Protein AF-0000000079574111 (afdb_homodimer)

Structure (mmCIF, N/CA/C/O backbone):
data_AF-0000000079574111-model_v1
#
loop_
_entity.id
_entity.type
_entity.pdbx_description
1 polymer 'tRNA-specific adenosine deaminase'
#
loop_
_atom_site.group_PDB
_atom_site.id
_atom_site.type_symbol
_atom_site.label_atom_id
_atom_site.label_alt_id
_atom_site.label_comp_id
_atom_site.label_asym_id
_atom_site.label_entity_id
_atom_site.label_seq_id
_atom_site.pdbx_PDB_ins_code
_atom_site.Cartn_x
_atom_site.Cartn_y
_atom_site.Cartn_z
_atom_site.occupancy
_atom_site.B_iso_or_equiv
_atom_site.auth_seq_id
_atom_site.auth_comp_id
_atom_site.auth_asym_id
_atom_site.auth_atom_id
_atom_site.pdbx_PDB_model_num
ATOM 1 N N . MET A 1 1 ? 2.377 29.641 15.266 1 90.88 1 MET A N 1
ATOM 2 C CA . MET A 1 1 ? 2.15 28.422 14.508 1 90.88 1 MET A CA 1
ATOM 3 C C . MET A 1 1 ? 3.465 27.688 14.242 1 90.88 1 MET A C 1
ATOM 5 O O . MET A 1 1 ? 4.43 28.297 13.766 1 90.88 1 MET A O 1
ATOM 9 N N . THR A 1 2 ? 3.52 26.438 14.695 1 96.12 2 THR A N 1
ATOM 10 C CA . THR A 1 2 ? 4.73 25.656 14.508 1 96.12 2 THR A CA 1
ATOM 11 C C . THR A 1 2 ? 4.852 25.172 13.07 1 96.12 2 THR A C 1
ATOM 13 O O . THR A 1 2 ? 3.893 25.266 12.297 1 96.12 2 THR A O 1
ATOM 16 N N . THR A 1 3 ? 6.008 24.797 12.688 1 97.94 3 THR A N 1
ATOM 17 C CA . THR A 1 3 ? 6.219 24.25 11.352 1 97.94 3 THR A CA 1
ATOM 18 C C . THR A 1 3 ? 5.289 23.062 11.094 1 97.94 3 THR A C 1
ATOM 20 O O . THR A 1 3 ? 4.699 22.953 10.016 1 97.94 3 THR A O 1
ATOM 23 N N . ASP A 1 4 ? 5.129 22.203 12.07 1 98.75 4 ASP A N 1
ATOM 24 C CA . ASP A 1 4 ? 4.234 21.062 11.93 1 98.75 4 ASP A CA 1
ATOM 25 C C . ASP A 1 4 ? 2.791 21.516 11.719 1 98.75 4 ASP A C 1
ATOM 27 O O . ASP A 1 4 ? 2.068 20.938 10.906 1 98.75 4 ASP A O 1
ATOM 31 N N . GLU A 1 5 ? 2.416 22.5 12.453 1 98.81 5 GLU A N 1
ATOM 32 C CA . GLU A 1 5 ? 1.062 23.031 12.297 1 98.81 5 GLU A CA 1
ATOM 33 C C . GLU A 1 5 ? 0.856 23.609 10.906 1 98.81 5 GLU A C 1
ATOM 35 O O . GLU A 1 5 ? -0.213 23.453 10.312 1 98.81 5 GLU A O 1
ATOM 40 N N . LYS A 1 6 ? 1.875 24.297 10.438 1 98.81 6 LYS A N 1
ATOM 41 C CA . LYS A 1 6 ? 1.817 24.875 9.102 1 98.81 6 LYS A CA 1
ATOM 42 C C . LYS A 1 6 ? 1.535 23.812 8.047 1 98.81 6 LYS A C 1
ATOM 44 O O . LYS A 1 6 ? 0.608 23.953 7.246 1 98.81 6 LYS A O 1
ATOM 49 N N . TYR A 1 7 ? 2.254 22.75 8.047 1 98.94 7 TYR A N 1
ATOM 50 C CA . TYR A 1 7 ? 2.125 21.719 7.016 1 98.94 7 TYR A CA 1
ATOM 51 C C . TYR A 1 7 ? 0.894 20.859 7.262 1 98.94 7 TYR A C 1
ATOM 53 O O . TYR A 1 7 ? 0.266 20.375 6.312 1 98.94 7 TYR A O 1
ATOM 61 N N . MET A 1 8 ? 0.506 20.719 8.547 1 98.94 8 MET A N 1
ATOM 62 C CA . MET A 1 8 ? -0.739 20 8.812 1 98.94 8 MET A CA 1
ATOM 63 C C . MET A 1 8 ? -1.938 20.766 8.273 1 98.94 8 MET A C 1
ATOM 65 O O . MET A 1 8 ? -2.9 20.172 7.793 1 98.94 8 MET A O 1
ATOM 69 N N . ARG A 1 9 ? -1.881 22.078 8.367 1 98.94 9 ARG A N 1
ATOM 70 C CA . ARG A 1 9 ? -2.945 22.891 7.785 1 98.94 9 ARG A CA 1
ATOM 71 C C . ARG A 1 9 ? -3.047 22.672 6.281 1 98.94 9 ARG A C 1
ATOM 73 O O . ARG A 1 9 ? -4.145 22.672 5.719 1 98.94 9 ARG A O 1
ATOM 80 N N . ALA A 1 10 ? -1.896 22.5 5.656 1 98.94 10 ALA A N 1
ATOM 81 C CA . ALA A 1 10 ? -1.896 22.188 4.23 1 98.94 10 ALA A CA 1
ATOM 82 C C . ALA A 1 10 ? -2.541 20.828 3.967 1 98.94 10 ALA A C 1
ATOM 84 O O . ALA A 1 10 ? -3.279 20.672 2.992 1 98.94 10 ALA A O 1
ATOM 85 N N . ALA A 1 11 ? -2.244 19.859 4.816 1 98.94 11 ALA A N 1
ATOM 86 C CA . ALA A 1 11 ? -2.887 18.547 4.703 1 98.94 11 ALA A CA 1
ATOM 87 C C . ALA A 1 11 ? -4.395 18.656 4.906 1 98.94 11 ALA A C 1
ATOM 89 O O . ALA A 1 11 ? -5.172 18.016 4.203 1 98.94 11 ALA A O 1
ATOM 90 N N . LEU A 1 12 ? -4.789 19.531 5.816 1 98.94 12 LEU A N 1
ATOM 91 C CA . LEU A 1 12 ? -6.203 19.75 6.09 1 98.94 12 LEU A CA 1
ATOM 92 C C . LEU A 1 12 ? -6.914 20.312 4.859 1 98.94 12 LEU A C 1
ATOM 94 O O . LEU A 1 12 ? -8.062 19.953 4.586 1 98.94 12 LEU A O 1
ATOM 98 N N . LYS A 1 13 ? -6.254 21.172 4.176 1 98.94 13 LYS A N 1
ATOM 99 C CA . LYS A 1 13 ? -6.824 21.703 2.938 1 98.94 13 LYS A CA 1
ATOM 100 C C . LYS A 1 13 ? -7.066 20.578 1.931 1 98.94 13 LYS A C 1
ATOM 102 O O . LYS A 1 13 ? -8.055 20.609 1.194 1 98.94 13 LYS A O 1
ATOM 107 N N . GLN A 1 14 ? -6.168 19.594 1.881 1 98.94 14 GLN A N 1
ATOM 108 C CA . GLN A 1 14 ? -6.387 18.422 1.03 1 98.94 14 GLN A CA 1
ATOM 109 C C . GLN A 1 14 ? -7.574 17.594 1.518 1 98.94 14 GLN A C 1
ATOM 111 O O . GLN A 1 14 ? -8.375 17.125 0.713 1 98.94 14 GLN A O 1
ATOM 116 N N . ALA A 1 15 ? -7.664 17.453 2.803 1 98.94 15 ALA A N 1
ATOM 117 C CA . ALA A 1 15 ? -8.789 16.719 3.371 1 98.94 15 ALA A CA 1
ATOM 118 C C . ALA A 1 15 ? -10.117 17.359 2.977 1 98.94 15 ALA A C 1
ATOM 120 O O . ALA A 1 15 ? -11.102 16.656 2.734 1 98.94 15 ALA A O 1
ATOM 121 N N . GLU A 1 16 ? -10.125 18.656 2.922 1 98.88 16 GLU A N 1
ATOM 122 C CA . GLU A 1 16 ? -11.32 19.391 2.523 1 98.88 16 GLU A CA 1
ATOM 123 C C . GLU A 1 16 ? -11.711 19.078 1.082 1 98.88 16 GLU A C 1
ATOM 125 O O . GLU A 1 16 ? -12.891 19.031 0.746 1 98.88 16 GLU A O 1
ATOM 130 N N . LYS A 1 17 ? -10.75 18.891 0.241 1 98.88 17 LYS A N 1
ATOM 131 C CA . LYS A 1 17 ? -11.047 18.484 -1.13 1 98.88 17 LYS A CA 1
ATOM 132 C C . LYS A 1 17 ? -11.766 17.141 -1.163 1 98.88 17 LYS A C 1
ATOM 134 O O . LYS A 1 17 ? -12.734 16.969 -1.907 1 98.88 17 LYS A O 1
ATOM 139 N N . ALA A 1 18 ? -11.25 16.188 -0.393 1 98.88 18 ALA A N 1
ATOM 140 C CA . ALA A 1 18 ? -11.922 14.898 -0.286 1 98.88 18 ALA A CA 1
ATOM 141 C C . ALA A 1 18 ? -13.352 15.07 0.232 1 98.88 18 ALA A C 1
ATOM 143 O O . ALA A 1 18 ? -14.289 14.484 -0.306 1 98.88 18 ALA A O 1
ATOM 144 N N . TYR A 1 19 ? -13.477 15.898 1.229 1 98.75 19 TYR A N 1
ATOM 145 C CA . TYR A 1 19 ? -14.773 16.219 1.816 1 98.75 19 TYR A CA 1
ATOM 146 C C . TYR A 1 19 ? -15.758 16.672 0.749 1 98.75 19 TYR A C 1
ATOM 148 O O . TYR A 1 19 ? -16.891 16.203 0.688 1 98.75 19 TYR A O 1
ATOM 156 N N . ASN A 1 20 ? -15.305 17.531 -0.055 1 98.25 20 ASN A N 1
ATOM 157 C CA . ASN A 1 20 ? -16.156 18.141 -1.071 1 98.25 20 ASN A CA 1
ATOM 158 C C . ASN A 1 20 ? -16.547 17.141 -2.152 1 98.25 20 ASN A C 1
ATOM 160 O O . ASN A 1 20 ? -17.516 17.359 -2.875 1 98.25 20 ASN A O 1
ATOM 164 N N . LEU A 1 21 ? -15.891 16.047 -2.271 1 97.94 21 LEU A N 1
ATOM 165 C CA . LEU A 1 21 ? -16.188 14.9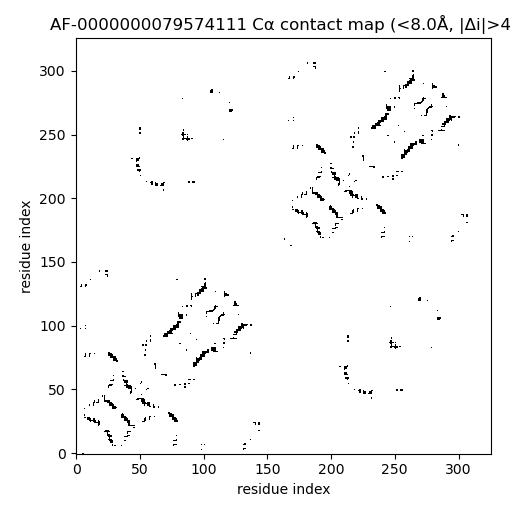84 -3.23 1 97.94 21 LEU A CA 1
ATOM 166 C C . LEU A 1 21 ? -17.094 13.922 -2.605 1 97.94 21 LEU A C 1
ATOM 168 O O . LEU A 1 21 ? -17.484 12.961 -3.271 1 97.94 21 LEU A O 1
ATOM 172 N N . GLY A 1 22 ? -17.312 14.102 -1.316 1 97.75 22 GLY A N 1
ATOM 173 C CA . GLY A 1 22 ? -18.078 13.086 -0.609 1 97.75 22 GLY A CA 1
ATOM 174 C C . GLY A 1 22 ? -17.234 11.906 -0.173 1 97.75 22 GLY A C 1
ATOM 175 O O . GLY A 1 22 ? -17.75 10.82 0.092 1 97.75 22 GLY A O 1
ATOM 176 N N . GLU A 1 23 ? -15.953 12.07 -0.193 1 98.69 23 GLU A N 1
ATOM 177 C CA . GLU A 1 23 ? -15 11.078 0.286 1 98.69 23 GLU A CA 1
ATOM 178 C C . GLU A 1 23 ? -14.641 11.32 1.749 1 98.69 23 GLU A C 1
ATOM 180 O O . GLU A 1 23 ? -14.672 12.453 2.223 1 98.69 23 GLU A O 1
ATOM 185 N N . THR A 1 24 ? -14.289 10.18 2.525 1 98.62 24 THR A N 1
ATOM 186 C CA . THR A 1 24 ? -13.742 10.398 3.859 1 98.62 24 THR A CA 1
ATOM 187 C C . THR A 1 24 ? -12.656 11.469 3.826 1 98.62 24 THR A C 1
ATOM 189 O O . THR A 1 24 ? -11.711 11.383 3.039 1 98.62 24 THR A O 1
ATOM 192 N N . PRO A 1 25 ? -12.758 12.508 4.598 1 98.88 25 PRO A N 1
ATOM 193 C CA . PRO A 1 25 ? -11.883 13.672 4.473 1 98.88 25 PRO A CA 1
ATOM 194 C C . PRO A 1 25 ? -10.492 13.422 5.062 1 98.88 25 PRO A C 1
ATOM 196 O O . PRO A 1 25 ? -10.219 13.844 6.188 1 98.88 25 PRO A O 1
ATOM 199 N N . ILE A 1 26 ? -9.68 12.852 4.355 1 98.94 26 ILE A N 1
ATOM 200 C CA . ILE A 1 26 ? -8.289 12.602 4.723 1 98.94 26 ILE A CA 1
ATOM 201 C C . ILE A 1 26 ? -7.359 13.289 3.727 1 98.94 26 ILE A C 1
ATOM 203 O O . ILE A 1 26 ? -7.535 13.164 2.512 1 98.94 26 ILE A O 1
ATOM 207 N N . GLY A 1 27 ? -6.449 14.023 4.195 1 98.94 27 GLY A N 1
ATOM 208 C CA . GLY A 1 27 ? -5.465 14.734 3.389 1 98.94 27 GLY A CA 1
ATOM 209 C C . GLY A 1 27 ? -4.039 14.492 3.842 1 98.94 27 GLY A C 1
ATOM 210 O O . GLY A 1 27 ? -3.795 14.203 5.016 1 98.94 27 GLY A O 1
ATOM 211 N N . CYS A 1 28 ? -3.135 14.609 2.912 1 99 28 CYS A N 1
ATOM 212 C CA . CYS A 1 28 ? -1.723 14.32 3.145 1 99 28 CYS A CA 1
ATOM 213 C C . CYS A 1 28 ? -0.837 15.25 2.322 1 99 28 CYS A C 1
ATOM 215 O O . CYS A 1 28 ? -1.172 15.586 1.185 1 99 28 CYS A O 1
ATOM 217 N N . VAL A 1 29 ? 0.256 15.703 2.9 1 99 29 VAL A N 1
ATOM 218 C CA . VAL A 1 29 ? 1.302 16.375 2.137 1 99 29 VAL A CA 1
ATOM 219 C C . VAL A 1 29 ? 2.666 15.797 2.506 1 99 29 VAL A C 1
ATOM 221 O O . VAL A 1 29 ? 2.85 15.281 3.607 1 99 29 VAL A O 1
ATOM 224 N N . ILE A 1 30 ? 3.547 15.797 1.627 1 99 30 ILE A N 1
ATOM 225 C CA . ILE A 1 30 ? 4.93 15.391 1.849 1 99 30 ILE A CA 1
ATOM 226 C C . ILE A 1 30 ? 5.855 16.594 1.642 1 99 30 ILE A C 1
ATOM 228 O O . ILE A 1 30 ? 5.727 17.312 0.654 1 99 30 ILE A O 1
ATOM 232 N N . VAL A 1 31 ? 6.715 16.797 2.611 1 99 31 VAL A N 1
ATOM 233 C CA . VAL A 1 31 ? 7.594 17.953 2.645 1 99 31 VAL A CA 1
ATOM 234 C C . VAL A 1 31 ? 9.047 17.516 2.465 1 99 31 VAL A C 1
ATOM 236 O O . VAL A 1 31 ? 9.469 16.516 3.037 1 99 31 VAL A O 1
ATOM 239 N N . HIS A 1 32 ? 9.75 18.156 1.631 1 98.88 32 HIS A N 1
ATOM 240 C CA . HIS A 1 32 ? 11.18 18 1.394 1 98.88 32 HIS A CA 1
ATOM 241 C C . HIS A 1 32 ? 11.883 19.359 1.389 1 98.88 32 HIS A C 1
ATOM 243 O O . HIS A 1 32 ? 11.469 20.281 0.67 1 98.88 32 HIS A O 1
ATOM 249 N N . GLU A 1 33 ? 12.836 19.594 2.211 1 98 33 GLU A N 1
ATOM 250 C CA . GLU A 1 33 ? 13.578 20.844 2.305 1 98 33 GLU A CA 1
ATOM 251 C C . GLU A 1 33 ? 12.633 22.031 2.51 1 98 33 GLU A C 1
ATOM 253 O O . GLU A 1 33 ? 12.703 23.016 1.785 1 98 33 GLU A O 1
ATOM 258 N N . ASP A 1 34 ? 11.695 21.797 3.342 1 97.81 34 ASP A N 1
ATOM 259 C CA . ASP A 1 34 ? 10.773 22.812 3.816 1 97.81 34 ASP A CA 1
ATOM 260 C C . ASP A 1 34 ? 9.844 23.281 2.697 1 97.81 34 ASP A C 1
ATOM 262 O O . ASP A 1 34 ? 9.367 24.406 2.705 1 97.81 34 ASP A O 1
ATOM 266 N N . LYS A 1 35 ? 9.648 22.406 1.798 1 98.69 35 LYS A N 1
ATOM 267 C CA . LYS A 1 35 ? 8.703 22.672 0.715 1 98.69 35 LYS A CA 1
ATOM 268 C C . LYS A 1 35 ? 7.777 21.469 0.501 1 98.69 35 LYS A C 1
ATOM 270 O O . LYS A 1 35 ? 8.219 20.328 0.551 1 98.69 35 LYS A O 1
ATOM 275 N N . ILE A 1 36 ? 6.574 21.828 0.302 1 98.94 36 ILE A N 1
ATOM 276 C CA . ILE A 1 36 ? 5.641 20.766 -0.059 1 98.94 36 ILE A CA 1
ATOM 277 C C . ILE A 1 36 ? 5.922 20.297 -1.483 1 98.94 36 ILE A C 1
ATOM 279 O O . ILE A 1 36 ? 5.848 21.078 -2.432 1 98.94 36 ILE A O 1
ATOM 283 N N . ILE A 1 37 ? 6.184 19 -1.623 1 98.94 37 ILE A N 1
ATOM 284 C CA . ILE A 1 37 ? 6.531 18.516 -2.955 1 98.94 37 ILE A CA 1
ATO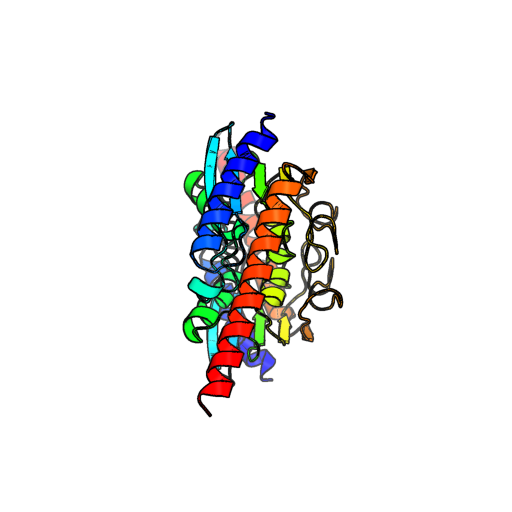M 285 C C . ILE A 1 37 ? 5.418 17.609 -3.482 1 98.94 37 ILE A C 1
ATOM 287 O O . ILE A 1 37 ? 5.391 17.281 -4.668 1 98.94 37 ILE A O 1
ATOM 291 N N . ALA A 1 38 ? 4.52 17.219 -2.633 1 98.94 38 ALA A N 1
ATOM 292 C CA . ALA A 1 38 ? 3.424 16.359 -3.053 1 98.94 38 ALA A CA 1
ATOM 293 C C . ALA A 1 38 ? 2.211 16.516 -2.139 1 98.94 38 ALA A C 1
ATOM 295 O O . ALA A 1 38 ? 2.355 16.859 -0.961 1 98.94 38 ALA A O 1
ATOM 296 N N . ARG A 1 39 ? 1.105 16.344 -2.674 1 98.94 39 ARG A N 1
ATOM 297 C CA . ARG A 1 39 ? -0.183 16.406 -1.992 1 98.94 39 ARG A CA 1
ATOM 298 C C . ARG A 1 39 ? -1.092 15.266 -2.416 1 98.94 39 ARG A C 1
ATOM 300 O O . ARG A 1 39 ? -1.011 14.789 -3.551 1 98.94 39 ARG A O 1
ATOM 307 N N . GLY A 1 40 ? -1.914 14.844 -1.53 1 98.94 40 GLY A N 1
ATOM 308 C CA . GLY A 1 40 ? -2.906 13.82 -1.818 1 98.94 40 GLY A CA 1
ATOM 309 C C . GLY A 1 40 ? -4.113 13.891 -0.9 1 98.94 40 GLY A C 1
ATOM 310 O O . GLY A 1 40 ? -4.031 14.43 0.202 1 98.94 40 GLY A O 1
ATOM 311 N N . TYR A 1 41 ? -5.184 13.445 -1.396 1 98.94 41 TYR A N 1
ATOM 312 C CA . TYR A 1 41 ? -6.395 13.281 -0.601 1 98.94 41 TYR A CA 1
ATOM 313 C C . TYR A 1 41 ? -7.152 12.023 -1.021 1 98.94 41 TYR A C 1
ATOM 315 O O . TYR A 1 41 ? -6.934 11.492 -2.113 1 98.94 41 TYR A O 1
ATOM 323 N N . ASN A 1 42 ? -7.93 11.531 -0.143 1 98.88 42 ASN A N 1
ATOM 324 C CA . ASN A 1 42 ? -8.656 10.281 -0.337 1 98.88 42 ASN A CA 1
ATOM 325 C C . ASN A 1 42 ? -9.625 10.367 -1.514 1 98.88 42 ASN A C 1
ATOM 327 O O . ASN A 1 42 ? -10.359 11.344 -1.646 1 98.88 42 ASN A O 1
ATOM 331 N N . ARG A 1 43 ? -9.578 9.352 -2.367 1 98.81 43 ARG A N 1
ATOM 332 C CA . ARG A 1 43 ? -10.461 9.281 -3.527 1 98.81 43 ARG A CA 1
ATOM 333 C C . ARG A 1 43 ? -10.922 7.848 -3.779 1 98.81 43 ARG A C 1
ATOM 335 O O . ARG A 1 43 ? -11.18 7.465 -4.922 1 98.81 43 ARG A O 1
ATOM 342 N N . ARG A 1 44 ? -10.945 7.035 -2.803 1 98.75 44 ARG A N 1
ATOM 343 C CA . ARG A 1 44 ? -11.211 5.605 -2.926 1 98.75 44 ARG A CA 1
ATOM 344 C C . ARG A 1 44 ? -12.523 5.352 -3.668 1 98.75 44 ARG A C 1
ATOM 346 O O . ARG A 1 44 ? -12.547 4.605 -4.648 1 98.75 44 ARG A O 1
ATOM 353 N N . ASN A 1 45 ? -13.602 6 -3.24 1 98.31 45 ASN A N 1
ATOM 354 C CA . ASN A 1 45 ? -14.914 5.781 -3.855 1 98.31 45 ASN A CA 1
ATOM 355 C C . ASN A 1 45 ? -14.992 6.414 -5.242 1 98.31 45 ASN A C 1
ATOM 357 O O . ASN A 1 45 ? -15.508 5.801 -6.18 1 98.31 45 ASN A O 1
ATOM 361 N N . THR A 1 46 ? -14.461 7.59 -5.336 1 98.44 46 THR A N 1
ATOM 362 C CA . THR A 1 46 ? -14.5 8.32 -6.594 1 98.44 46 THR A CA 1
ATOM 363 C C . THR A 1 46 ? -13.773 7.547 -7.691 1 98.44 46 THR A C 1
ATOM 365 O O . THR A 1 46 ? -14.273 7.438 -8.812 1 98.44 46 THR A O 1
ATOM 368 N N . ASP A 1 47 ? -12.633 6.957 -7.367 1 98.56 47 ASP A N 1
ATOM 369 C CA . ASP A 1 47 ? -11.797 6.285 -8.359 1 98.56 47 ASP A CA 1
ATOM 370 C C . ASP A 1 47 ? -12.117 4.793 -8.43 1 98.56 47 ASP A C 1
ATOM 372 O O . ASP A 1 47 ? -11.586 4.078 -9.281 1 98.56 47 ASP A O 1
ATOM 376 N N . LYS A 1 48 ? -12.969 4.332 -7.527 1 98.56 48 LYS A N 1
ATOM 377 C CA . LYS A 1 48 ? -13.242 2.904 -7.414 1 98.56 48 LYS A CA 1
ATOM 378 C C . LYS A 1 48 ? -11.945 2.102 -7.301 1 98.56 48 LYS A C 1
ATOM 380 O O . LYS A 1 48 ? -11.758 1.113 -8.016 1 98.56 48 LYS A O 1
ATOM 385 N N . ASN A 1 49 ? -11.078 2.553 -6.453 1 98.81 49 ASN A N 1
ATOM 386 C CA . ASN A 1 49 ? -9.734 2.023 -6.277 1 98.81 49 ASN A CA 1
ATOM 387 C C . ASN A 1 49 ? -9.344 1.948 -4.801 1 98.81 49 ASN A C 1
ATOM 389 O O . ASN A 1 49 ? -9.195 2.979 -4.145 1 98.81 49 ASN A O 1
ATOM 393 N N . PRO A 1 50 ? -9.125 0.744 -4.289 1 98.81 50 PRO A N 1
ATOM 394 C CA . PRO A 1 50 ? -8.828 0.603 -2.861 1 98.81 50 PRO A CA 1
ATOM 395 C C . PRO A 1 50 ? -7.496 1.233 -2.467 1 98.81 50 PRO A C 1
ATOM 397 O O . PRO A 1 50 ? -7.227 1.424 -1.278 1 98.81 50 PRO A O 1
ATOM 400 N N . LEU A 1 51 ? -6.668 1.582 -3.463 1 98.88 51 LEU A N 1
ATOM 401 C CA . LEU A 1 51 ? -5.344 2.141 -3.211 1 98.88 51 LEU A CA 1
ATOM 402 C C . LEU A 1 51 ? -5.398 3.662 -3.133 1 98.88 51 LEU A C 1
ATOM 404 O O . LEU A 1 51 ? -4.441 4.301 -2.693 1 98.88 51 LEU A O 1
ATOM 408 N N . ALA A 1 52 ? -6.543 4.234 -3.453 1 98.81 52 ALA A N 1
ATOM 409 C CA . ALA A 1 52 ? -6.629 5.68 -3.648 1 98.81 52 ALA A CA 1
ATOM 410 C C . ALA A 1 52 ? -6.766 6.406 -2.312 1 98.81 52 ALA A C 1
ATOM 412 O O . ALA A 1 52 ? -7.668 7.23 -2.135 1 98.81 52 ALA A O 1
ATOM 413 N N . HIS A 1 53 ? -5.879 6.098 -1.429 1 98.94 53 HIS A N 1
ATOM 414 C CA . HIS A 1 53 ? -5.758 6.816 -0.167 1 98.94 53 HIS A CA 1
ATOM 415 C C . HIS A 1 53 ? -4.883 8.055 -0.323 1 98.94 53 HIS A C 1
ATOM 417 O O . HIS A 1 53 ? -4.062 8.133 -1.24 1 98.94 53 HIS A O 1
ATOM 423 N N . ALA A 1 54 ? -5.031 9.008 0.55 1 98.94 54 ALA A N 1
ATOM 424 C CA . ALA A 1 54 ? -4.305 10.273 0.521 1 98.94 54 ALA A CA 1
ATOM 425 C C . ALA A 1 54 ? -2.797 10.039 0.546 1 98.94 54 ALA A C 1
ATOM 427 O O . ALA A 1 54 ? -2.059 10.633 -0.247 1 98.94 54 ALA A O 1
ATOM 428 N N . GLU A 1 55 ? -2.312 9.18 1.454 1 98.94 55 GLU A N 1
ATOM 429 C CA . GLU A 1 55 ? -0.889 8.914 1.63 1 98.94 55 GLU A CA 1
ATOM 430 C C . GLU A 1 55 ? -0.29 8.266 0.385 1 98.94 55 GLU A C 1
ATOM 432 O O . GLU A 1 55 ? 0.808 8.625 -0.044 1 98.94 55 GLU A O 1
ATOM 437 N N . VAL A 1 56 ? -1.003 7.293 -0.17 1 98.94 56 VAL A N 1
ATOM 438 C CA . VAL A 1 56 ? -0.541 6.578 -1.354 1 98.94 56 VAL A CA 1
ATOM 439 C C . VAL A 1 56 ? -0.386 7.551 -2.52 1 98.94 56 VAL A C 1
ATOM 441 O O . VAL A 1 56 ? 0.634 7.543 -3.213 1 98.94 56 VAL A O 1
ATOM 444 N N . ALA A 1 57 ? -1.384 8.43 -2.691 1 98.94 57 ALA A N 1
ATOM 445 C CA . ALA A 1 57 ? -1.329 9.438 -3.75 1 98.94 57 ALA A CA 1
ATOM 446 C C . ALA A 1 57 ? -0.14 10.375 -3.557 1 98.94 57 ALA A C 1
ATOM 448 O O . ALA A 1 57 ? 0.586 10.672 -4.508 1 98.94 57 ALA A O 1
ATOM 449 N N . ALA A 1 58 ? 0.05 10.844 -2.34 1 99 58 ALA A N 1
ATOM 450 C CA . ALA A 1 58 ? 1.143 11.766 -2.047 1 99 58 ALA A CA 1
ATOM 451 C C . ALA A 1 58 ? 2.498 11.102 -2.27 1 99 58 ALA A C 1
ATOM 453 O O . ALA A 1 58 ? 3.408 11.711 -2.836 1 99 58 ALA A O 1
ATOM 454 N N . ILE A 1 59 ? 2.658 9.859 -1.875 1 99 59 ILE A N 1
ATOM 455 C CA . ILE A 1 59 ? 3.918 9.141 -2.016 1 99 59 ILE A CA 1
ATOM 456 C C . ILE A 1 59 ? 4.242 8.953 -3.494 1 99 59 ILE A C 1
ATOM 458 O O . ILE A 1 59 ? 5.387 9.156 -3.916 1 99 59 ILE A O 1
ATOM 462 N N . LYS A 1 60 ? 3.234 8.555 -4.242 1 98.94 60 LYS A N 1
ATOM 463 C CA . LYS A 1 60 ? 3.432 8.406 -5.68 1 98.94 60 LYS A CA 1
ATOM 464 C C . LYS A 1 60 ? 3.945 9.703 -6.301 1 98.94 60 LYS A C 1
ATOM 466 O O . LYS A 1 60 ? 4.914 9.695 -7.066 1 98.94 60 LYS A O 1
ATOM 471 N N . LYS A 1 61 ? 3.354 10.812 -5.977 1 98.94 61 LYS A N 1
ATOM 472 C CA . LYS A 1 61 ? 3.699 12.109 -6.539 1 98.94 61 LYS A CA 1
ATOM 473 C C . LYS A 1 61 ? 5.082 12.562 -6.07 1 98.94 61 LYS A C 1
ATOM 475 O O . LYS A 1 61 ? 5.844 13.148 -6.844 1 98.94 61 LYS A O 1
ATOM 480 N N . ALA A 1 62 ? 5.387 12.328 -4.793 1 98.94 62 ALA A N 1
ATOM 481 C CA . ALA A 1 62 ? 6.695 12.703 -4.262 1 98.94 62 ALA A CA 1
ATOM 482 C C . ALA A 1 62 ? 7.812 11.938 -4.969 1 98.94 62 ALA A C 1
ATOM 484 O O . ALA A 1 62 ? 8.844 12.516 -5.312 1 98.94 62 ALA A O 1
ATOM 485 N N . SER A 1 63 ? 7.598 10.625 -5.176 1 98.88 63 SER A N 1
ATOM 486 C CA . SER A 1 63 ? 8.586 9.805 -5.867 1 98.88 63 SER A CA 1
ATOM 487 C C . SER A 1 63 ? 8.828 10.305 -7.289 1 98.88 63 SER A C 1
ATOM 489 O O . SER A 1 63 ? 9.969 10.344 -7.754 1 98.88 63 SER A O 1
ATOM 491 N N . LYS A 1 64 ? 7.703 10.641 -7.914 1 98.75 64 LYS A N 1
ATOM 492 C CA . LYS A 1 64 ? 7.82 11.188 -9.266 1 98.75 64 LYS A CA 1
ATOM 493 C C . LYS A 1 64 ? 8.609 12.492 -9.266 1 98.75 64 LYS A C 1
ATOM 495 O O . LYS A 1 64 ? 9.477 12.695 -10.117 1 98.75 64 LYS A O 1
ATOM 500 N N . LYS A 1 65 ? 8.312 13.367 -8.359 1 98.69 65 LYS A N 1
ATOM 501 C CA . LYS A 1 65 ? 8.961 14.672 -8.25 1 98.69 65 LYS A CA 1
ATOM 502 C C . LYS A 1 65 ? 10.461 14.523 -8.008 1 98.69 65 LYS A C 1
ATOM 504 O O . LYS A 1 65 ? 11.266 15.234 -8.609 1 98.69 65 LYS A O 1
ATOM 509 N N . LEU A 1 66 ? 10.836 13.602 -7.156 1 98.5 66 LEU A N 1
ATOM 510 C CA . LEU A 1 66 ? 12.234 13.453 -6.766 1 98.5 66 LEU A CA 1
ATOM 511 C C . LEU A 1 66 ? 12.961 12.5 -7.707 1 98.5 66 LEU A C 1
ATOM 513 O O . LEU A 1 66 ? 14.195 12.43 -7.695 1 98.5 66 LEU A O 1
ATOM 517 N N . GLY A 1 67 ? 12.234 11.75 -8.477 1 98.44 67 GLY A N 1
ATOM 518 C CA . GLY A 1 67 ? 12.828 10.805 -9.414 1 98.44 67 GLY A CA 1
ATOM 519 C C . GLY A 1 67 ? 13.453 9.602 -8.727 1 98.44 67 GLY A C 1
ATOM 520 O O . GLY A 1 67 ? 14.469 9.078 -9.188 1 98.44 67 GLY A O 1
ATOM 521 N N . ASP A 1 68 ? 12.891 9.219 -7.633 1 98.38 68 ASP A N 1
ATOM 522 C CA . ASP A 1 68 ? 13.406 8.109 -6.828 1 98.38 68 ASP A CA 1
ATOM 523 C C . ASP A 1 68 ? 12.305 7.508 -5.961 1 98.38 68 ASP A C 1
ATOM 525 O O . ASP A 1 68 ? 11.352 8.195 -5.582 1 98.38 68 ASP A O 1
ATOM 529 N N . TRP A 1 69 ? 12.391 6.199 -5.727 1 98.38 69 TRP A N 1
ATOM 530 C CA . TRP A 1 69 ? 11.422 5.559 -4.844 1 98.38 69 TRP A CA 1
ATOM 531 C C . TRP A 1 69 ? 11.805 5.758 -3.381 1 98.38 69 TRP A C 1
ATOM 533 O O . TRP A 1 69 ? 10.992 5.531 -2.482 1 98.38 69 TRP A O 1
ATOM 543 N N . ARG A 1 70 ? 13.031 6.113 -3.135 1 98.62 70 ARG A N 1
ATOM 544 C CA . ARG A 1 70 ? 13.484 6.418 -1.782 1 98.62 70 ARG A CA 1
ATOM 545 C C . ARG A 1 70 ? 13.133 7.852 -1.398 1 98.62 70 ARG A C 1
ATOM 547 O O . ARG A 1 70 ? 13.547 8.797 -2.066 1 98.62 70 ARG A O 1
ATOM 554 N N . LEU A 1 71 ? 12.414 8.016 -0.35 1 98.88 71 LEU A N 1
ATOM 555 C CA . LEU A 1 71 ? 12.008 9.328 0.137 1 98.88 71 LEU A CA 1
ATOM 556 C C . LEU A 1 71 ? 12.633 9.625 1.493 1 98.88 71 LEU A C 1
ATOM 558 O O . LEU A 1 71 ? 11.961 10.109 2.406 1 98.88 71 LEU A O 1
ATOM 562 N N . GLU A 1 72 ? 13.859 9.383 1.601 1 98.75 72 GLU A N 1
ATOM 563 C CA . GLU A 1 72 ? 14.625 9.305 2.846 1 98.75 72 GLU A CA 1
ATOM 564 C C . GLU A 1 72 ? 14.812 10.695 3.459 1 98.75 72 GLU A C 1
ATOM 566 O O . GLU A 1 72 ? 15.211 10.812 4.617 1 98.75 72 GLU A O 1
ATOM 571 N N . GLU A 1 73 ? 14.492 11.781 2.783 1 98.56 73 GLU A N 1
ATOM 572 C CA . GLU A 1 73 ? 14.664 13.133 3.301 1 98.56 73 GLU A CA 1
ATOM 573 C C . GLU A 1 73 ? 13.328 13.867 3.387 1 98.56 73 GLU A C 1
ATOM 575 O O . GLU A 1 73 ? 13.297 15.102 3.396 1 98.56 73 GLU A O 1
ATOM 580 N N . CYS A 1 74 ? 12.297 13.117 3.443 1 98.94 74 CYS A N 1
ATOM 581 C CA . CYS A 1 74 ? 10.969 13.711 3.408 1 98.94 74 CYS A CA 1
ATOM 582 C C . CYS A 1 74 ? 10.266 13.555 4.75 1 98.94 74 CYS A C 1
ATOM 584 O O . CYS A 1 74 ? 10.648 12.703 5.559 1 98.94 74 CYS A O 1
ATOM 586 N N . THR A 1 75 ? 9.32 14.391 5.027 1 99 75 THR A N 1
ATOM 587 C CA . THR A 1 75 ? 8.359 14.273 6.113 1 99 75 THR A CA 1
ATOM 588 C C . THR A 1 75 ? 6.938 14.164 5.566 1 99 75 THR A C 1
ATOM 590 O O . THR A 1 75 ? 6.559 14.914 4.66 1 99 75 THR A O 1
ATOM 593 N N . LEU A 1 76 ? 6.207 13.242 6.094 1 99 76 LEU A N 1
ATOM 594 C CA . LEU A 1 76 ? 4.824 13.039 5.676 1 99 76 LEU A CA 1
ATOM 595 C C . LEU A 1 76 ? 3.857 13.562 6.73 1 99 76 LEU A C 1
ATOM 597 O O . LEU A 1 76 ? 3.982 13.234 7.914 1 99 76 LEU A O 1
ATOM 601 N N . TYR A 1 77 ? 2.947 14.422 6.32 1 99 77 TYR A N 1
ATOM 602 C CA . TYR A 1 77 ? 1.869 14.938 7.156 1 99 77 TYR A CA 1
ATOM 603 C C . TYR A 1 77 ? 0.521 14.391 6.703 1 99 77 TYR A C 1
ATOM 605 O O . TYR A 1 77 ? 0.164 14.492 5.527 1 99 77 TYR A O 1
ATOM 613 N N . VAL A 1 78 ? -0.239 13.836 7.645 1 99 78 VAL A N 1
ATOM 614 C CA . VAL A 1 78 ? -1.534 13.266 7.289 1 99 78 VAL A CA 1
ATOM 615 C C . VAL A 1 78 ? -2.545 13.547 8.398 1 99 78 VAL A C 1
ATOM 617 O O . VAL A 1 78 ? -2.197 13.531 9.578 1 99 78 VAL A O 1
ATOM 620 N N . THR A 1 79 ? -3.756 13.789 8.016 1 98.94 79 THR A N 1
ATOM 621 C CA . THR A 1 79 ? -4.754 14.305 8.945 1 98.94 79 THR A CA 1
ATOM 622 C C . THR A 1 79 ? -5.297 13.188 9.828 1 98.94 79 THR A C 1
ATOM 624 O O . THR A 1 79 ? -5.828 13.445 10.914 1 98.94 79 THR A O 1
ATOM 627 N N . LEU A 1 80 ? -5.199 11.961 9.398 1 98.94 80 LEU A N 1
ATOM 628 C CA . LEU A 1 80 ? -5.668 10.789 10.125 1 98.94 80 LEU A CA 1
ATOM 629 C C . LEU A 1 80 ? -4.602 9.695 10.141 1 98.94 80 LEU A C 1
ATOM 631 O O . LEU A 1 80 ? -3.932 9.461 9.133 1 98.94 80 LEU A O 1
ATOM 635 N N . GLU A 1 81 ? -4.496 9.039 11.211 1 98.94 81 GLU A N 1
ATOM 636 C CA . GLU A 1 81 ? -3.51 7.977 11.359 1 98.94 81 GLU A CA 1
ATOM 637 C C . GLU A 1 81 ? -3.588 6.984 10.203 1 98.94 81 GLU A C 1
ATOM 639 O O . GLU A 1 81 ? -4.672 6.5 9.867 1 98.94 81 GLU A O 1
ATOM 644 N N . PRO A 1 82 ? -2.428 6.621 9.609 1 98.94 82 PRO A N 1
ATOM 645 C CA . PRO A 1 82 ? -2.379 5.711 8.461 1 98.94 82 PRO A CA 1
ATOM 646 C C . PRO A 1 82 ? -2.906 4.316 8.797 1 98.94 82 PRO A C 1
ATOM 648 O O . PRO A 1 82 ? -2.678 3.811 9.898 1 98.94 82 PRO A O 1
ATOM 651 N N . CYS A 1 83 ? -3.59 3.719 7.84 1 98.81 83 CYS A N 1
ATOM 652 C CA . CYS A 1 83 ? -3.982 2.316 7.914 1 98.81 83 CYS A CA 1
ATOM 653 C C . CYS A 1 83 ? -2.785 1.4 7.691 1 98.81 83 CYS A C 1
ATOM 655 O O . CYS A 1 83 ? -1.659 1.873 7.527 1 98.81 83 CYS A O 1
ATOM 657 N N . GLN A 1 84 ? -3 0.129 7.691 1 98.69 84 GLN A N 1
ATOM 658 C CA . GLN A 1 84 ? -1.927 -0.841 7.5 1 98.69 84 GLN A CA 1
ATOM 659 C C . GLN A 1 84 ? -1.261 -0.662 6.137 1 98.69 84 GLN A C 1
ATOM 661 O O . GLN A 1 84 ? -0.034 -0.72 6.027 1 98.69 84 GLN A O 1
ATOM 666 N N . MET A 1 85 ? -2.027 -0.445 5.043 1 98.88 85 MET A N 1
ATOM 667 C CA . MET A 1 85 ? -1.487 -0.261 3.697 1 98.88 85 MET A CA 1
ATOM 668 C C . MET A 1 85 ? -0.596 0.976 3.635 1 98.88 85 MET A C 1
ATOM 670 O O . MET A 1 85 ? 0.54 0.904 3.162 1 98.88 85 MET A O 1
ATOM 674 N N . CYS A 1 86 ? -1.081 2.043 4.145 1 98.94 86 CYS A N 1
ATOM 675 C CA . CYS A 1 86 ? -0.372 3.312 4.039 1 98.94 86 CYS A CA 1
ATOM 676 C C . CYS A 1 86 ? 0.848 3.334 4.953 1 98.94 86 CYS A C 1
ATOM 678 O O . CYS A 1 86 ? 1.883 3.904 4.598 1 98.94 86 CYS A O 1
ATOM 680 N N . ALA A 1 87 ? 0.677 2.783 6.148 1 98.94 87 ALA A N 1
ATOM 681 C CA . ALA A 1 87 ? 1.844 2.648 7.02 1 98.94 87 ALA A CA 1
ATOM 682 C C . ALA A 1 87 ? 2.928 1.807 6.355 1 98.94 87 ALA A C 1
ATOM 684 O O . ALA A 1 87 ? 4.113 2.139 6.426 1 98.94 87 ALA A O 1
ATOM 685 N N . GLY A 1 88 ? 2.496 0.7 5.766 1 98.88 88 GLY A N 1
ATOM 686 C CA . GLY A 1 88 ? 3.443 -0.1 5.004 1 98.88 88 GLY A CA 1
ATOM 687 C C . GLY A 1 88 ? 4.102 0.668 3.873 1 98.88 88 GLY A C 1
ATOM 688 O O . GLY A 1 88 ? 5.297 0.505 3.619 1 98.88 88 GLY A O 1
ATOM 689 N N . ALA A 1 89 ? 3.34 1.491 3.135 1 98.94 89 ALA A N 1
ATOM 690 C CA . ALA A 1 89 ? 3.873 2.311 2.051 1 98.94 89 ALA A CA 1
ATOM 691 C C . ALA A 1 89 ? 4.938 3.275 2.562 1 98.94 89 ALA A C 1
ATOM 693 O O . ALA A 1 89 ? 5.934 3.529 1.882 1 98.94 89 ALA A O 1
ATOM 694 N N . ILE A 1 90 ? 4.695 3.807 3.752 1 98.94 90 ILE A N 1
ATOM 695 C CA . ILE A 1 90 ? 5.648 4.711 4.383 1 98.94 90 ILE A CA 1
ATOM 696 C C . ILE A 1 90 ? 6.961 3.979 4.648 1 98.94 90 ILE A C 1
ATOM 698 O O . ILE A 1 90 ? 8.039 4.484 4.332 1 98.94 90 ILE A O 1
ATOM 702 N N . VAL A 1 91 ? 6.879 2.779 5.191 1 98.88 91 VAL A N 1
ATOM 703 C CA . VAL A 1 91 ? 8.062 1.966 5.457 1 98.88 91 VAL A CA 1
ATOM 704 C C . VAL A 1 91 ? 8.789 1.67 4.145 1 98.88 91 VAL A C 1
ATOM 706 O O . VAL A 1 91 ? 10.008 1.847 4.051 1 98.88 91 VAL A O 1
ATOM 709 N N . GLN A 1 92 ? 8.039 1.288 3.121 1 98.75 92 GLN A N 1
ATOM 710 C CA . GLN A 1 92 ? 8.609 0.901 1.834 1 98.75 92 GLN A CA 1
ATOM 711 C C . GLN A 1 92 ? 9.297 2.086 1.159 1 98.75 92 GLN A C 1
ATOM 713 O O . GLN A 1 92 ? 10.273 1.911 0.435 1 98.75 92 GLN A O 1
ATOM 718 N N . SER A 1 93 ? 8.805 3.305 1.411 1 98.88 93 SER A N 1
ATOM 719 C CA . SER A 1 93 ? 9.344 4.492 0.756 1 98.88 93 SER A CA 1
ATOM 720 C C . SER A 1 93 ? 10.461 5.121 1.58 1 98.88 93 SER A C 1
ATOM 722 O O . SER A 1 93 ? 11.07 6.105 1.16 1 98.88 93 SER A O 1
ATOM 724 N N . ARG A 1 94 ? 10.656 4.621 2.803 1 98.88 94 ARG A N 1
ATOM 725 C CA . ARG A 1 94 ? 11.75 4.988 3.693 1 98.88 94 ARG A CA 1
ATOM 726 C C . ARG A 1 94 ? 11.602 6.426 4.18 1 98.88 94 ARG A C 1
ATOM 728 O O . ARG A 1 94 ? 12.602 7.129 4.375 1 98.88 94 ARG A O 1
ATOM 735 N N . ILE A 1 95 ? 10.367 6.906 4.273 1 98.94 95 ILE A N 1
ATOM 736 C CA . ILE A 1 95 ? 10.109 8.203 4.887 1 98.94 95 ILE A CA 1
ATOM 737 C C . ILE A 1 95 ? 10.492 8.164 6.367 1 98.94 95 ILE A C 1
ATOM 739 O O . ILE A 1 95 ? 10 7.316 7.113 1 98.94 95 ILE A O 1
ATOM 743 N N . PRO A 1 96 ? 11.305 9.07 6.836 1 98.88 96 PRO A N 1
ATOM 744 C CA . PRO A 1 96 ? 11.852 8.922 8.188 1 98.88 96 PRO A CA 1
ATOM 745 C C . PRO A 1 96 ? 10.953 9.562 9.25 1 98.88 96 PRO A C 1
ATOM 747 O O . PRO A 1 96 ? 11.117 9.297 10.445 1 98.88 96 PRO A O 1
ATOM 750 N N . ARG A 1 97 ? 10.062 10.469 8.82 1 98.94 97 ARG A N 1
ATOM 751 C CA . ARG A 1 97 ? 9.258 11.195 9.789 1 98.94 97 ARG A CA 1
ATOM 752 C C . ARG A 1 97 ? 7.809 11.305 9.328 1 98.94 97 ARG A C 1
ATOM 754 O O . ARG A 1 97 ? 7.547 11.656 8.172 1 98.94 97 ARG A O 1
ATOM 761 N N . VAL A 1 98 ? 6.918 11.008 10.266 1 98.94 98 VAL A N 1
ATOM 762 C CA . VAL A 1 98 ? 5.48 11.039 10.016 1 98.94 98 VAL A CA 1
ATOM 763 C C . VAL A 1 98 ? 4.789 11.883 11.086 1 98.94 98 VAL A C 1
ATOM 765 O O . VAL A 1 98 ? 5.043 11.703 12.281 1 98.94 98 VAL A O 1
ATOM 768 N N . VAL A 1 99 ? 3.973 12.797 10.648 1 99 99 VAL A N 1
ATOM 769 C CA . VAL A 1 99 ? 3.191 13.648 11.539 1 99 99 VAL A CA 1
ATOM 770 C C . VAL A 1 99 ? 1.701 13.414 11.305 1 99 99 VAL A C 1
ATOM 772 O O . VAL A 1 99 ? 1.215 13.547 10.18 1 99 99 VAL A O 1
ATOM 775 N N . VAL A 1 100 ? 0.994 13.117 12.375 1 98.94 100 VAL A N 1
ATOM 776 C CA . VAL A 1 100 ? -0.4 12.703 12.273 1 98.94 100 VAL A CA 1
ATOM 777 C C . VAL A 1 100 ? -1.295 13.695 13 1 98.94 100 VAL A C 1
ATOM 779 O O . VAL A 1 100 ? -0.946 14.18 14.078 1 98.94 100 VAL A O 1
ATOM 782 N N . GLY A 1 101 ? -2.391 14.039 12.391 1 98.88 101 GLY A N 1
ATOM 783 C CA . GLY A 1 101 ? -3.367 14.898 13.031 1 98.88 101 GLY A CA 1
ATOM 784 C C . GLY A 1 101 ? -4.156 14.203 14.125 1 98.88 101 GLY A C 1
ATOM 785 O O . GLY A 1 101 ? -3.955 14.477 15.312 1 98.88 101 GLY A O 1
ATOM 786 N N . CYS A 1 102 ? -4.992 13.297 13.82 1 98.62 102 CYS A N 1
ATOM 787 C CA . CYS A 1 102 ? -5.754 12.555 14.82 1 98.62 102 CYS A CA 1
ATOM 788 C C . CYS A 1 102 ? -5.602 11.055 14.609 1 98.62 102 CYS A C 1
ATOM 790 O O . CYS A 1 102 ? -5.297 10.602 13.508 1 98.62 102 CYS A O 1
ATOM 792 N N . MET A 1 103 ? -5.762 10.312 15.656 1 98.5 103 MET A N 1
ATOM 793 C CA . MET A 1 103 ? -5.566 8.859 15.648 1 98.5 103 MET A CA 1
ATOM 794 C C . MET A 1 103 ? -6.805 8.148 15.117 1 98.5 103 MET A C 1
ATOM 796 O O . MET A 1 103 ? -7.875 8.75 15.008 1 98.5 103 MET A O 1
ATOM 800 N N . ASN A 1 104 ? -6.621 6.941 14.68 1 98.19 104 ASN A N 1
ATOM 801 C CA . ASN A 1 104 ? -7.656 6.105 14.078 1 98.19 104 ASN A CA 1
ATOM 802 C C . ASN A 1 104 ? -7.797 4.777 14.82 1 98.19 104 ASN A C 1
ATOM 804 O O . ASN A 1 104 ? -7.211 3.77 14.414 1 98.19 104 ASN A O 1
ATOM 808 N N . PRO A 1 105 ? -8.602 4.707 15.828 1 96.31 105 PRO A N 1
ATOM 809 C CA . PRO A 1 105 ? -8.711 3.508 16.656 1 96.31 105 PRO A CA 1
ATOM 810 C C . PRO A 1 105 ? -9.25 2.305 15.891 1 96.31 105 PRO A C 1
ATOM 812 O O . PRO A 1 105 ? -9.047 1.161 16.297 1 96.31 105 PRO A O 1
ATOM 815 N N . LYS A 1 106 ? -9.852 2.504 14.812 1 94.56 106 LYS A N 1
ATOM 816 C CA . LYS A 1 106 ? -10.531 1.435 14.078 1 94.56 106 LYS A CA 1
ATOM 817 C C . LYS A 1 106 ? -9.586 0.775 13.078 1 94.56 106 LYS A C 1
ATOM 819 O O . LYS A 1 106 ? -9.75 -0.4 12.742 1 94.56 106 LYS A O 1
ATOM 824 N N . ALA A 1 107 ? -8.555 1.553 12.625 1 96.06 107 ALA A N 1
ATOM 825 C CA . ALA A 1 107 ? -7.777 0.989 11.523 1 96.06 107 ALA A CA 1
ATOM 826 C C . ALA A 1 107 ? -6.328 1.462 11.57 1 96.06 107 ALA A C 1
ATOM 828 O O . ALA A 1 107 ? -5.508 1.054 10.75 1 96.06 107 ALA A O 1
ATOM 829 N N . GLY A 1 108 ? -5.961 2.229 12.5 1 98.69 108 GLY A N 1
ATOM 830 C CA . GLY A 1 108 ? -4.648 2.857 12.539 1 98.69 108 GLY A CA 1
ATOM 831 C C . GLY A 1 108 ? -3.521 1.871 12.781 1 98.69 108 GLY A C 1
ATOM 832 O O . GLY A 1 108 ? -3.609 1.027 13.672 1 98.69 108 GLY A O 1
ATOM 833 N N . CYS A 1 109 ? -2.471 2.051 12 1 98.88 109 CYS A N 1
ATOM 834 C CA . CYS A 1 109 ? -1.342 1.134 12.102 1 98.88 109 CYS A CA 1
ATOM 835 C C . CYS A 1 109 ? -0.034 1.896 12.281 1 98.88 109 CYS A C 1
ATOM 837 O O . CYS A 1 109 ? 1.016 1.453 11.805 1 98.88 109 CYS A O 1
ATOM 839 N N . THR A 1 110 ? -0.139 3.016 12.852 1 98.62 110 THR A N 1
ATOM 840 C CA . THR A 1 110 ? 1.03 3.773 13.281 1 98.62 110 THR A CA 1
ATOM 841 C C . THR A 1 110 ? 0.916 4.152 14.758 1 98.62 110 THR A C 1
ATOM 843 O O . THR A 1 110 ? 1.375 5.219 15.164 1 98.62 110 THR A O 1
ATOM 846 N N . GLY A 1 111 ? 0.208 3.361 15.508 1 97.81 111 GLY A N 1
ATOM 847 C CA . GLY A 1 111 ? 0.18 3.631 16.938 1 97.81 111 GLY A CA 1
ATOM 848 C C . GLY A 1 111 ? -1.117 3.207 17.594 1 97.81 111 GLY A C 1
ATOM 849 O O . GLY A 1 111 ? -1.187 3.096 18.828 1 97.81 111 GLY A O 1
ATOM 850 N N . SER A 1 112 ? -2.166 2.975 16.891 1 98.25 112 SER A N 1
ATOM 851 C CA . SER A 1 112 ? -3.451 2.596 17.469 1 98.25 112 SER A CA 1
ATOM 852 C C . SER A 1 112 ? -3.57 1.08 17.594 1 98.25 112 SER A C 1
ATOM 854 O O . SER A 1 112 ? -3.244 0.516 18.641 1 98.25 112 SER A O 1
ATOM 856 N N . ILE A 1 113 ? -3.902 0.387 16.453 1 97.88 113 ILE A N 1
ATOM 857 C CA . ILE A 1 113 ? -4.035 -1.065 16.469 1 97.88 113 ILE A CA 1
ATOM 858 C C . ILE A 1 113 ? -2.652 -1.709 16.531 1 97.88 113 ILE A C 1
ATOM 860 O O . ILE A 1 113 ? -2.426 -2.643 17.297 1 97.88 113 ILE A O 1
ATOM 864 N N . LEU A 1 114 ? -1.777 -1.239 15.648 1 97.12 114 LEU A N 1
ATOM 865 C CA . LEU A 1 114 ? -0.364 -1.599 15.625 1 97.12 114 LEU A CA 1
ATOM 866 C C . LEU A 1 114 ? 0.496 -0.401 15.234 1 97.12 114 LEU A C 1
ATOM 868 O O . LEU A 1 114 ? -0.029 0.674 14.938 1 97.12 114 LEU A O 1
ATOM 872 N N . ASN A 1 115 ? 1.73 -0.586 15.375 1 98.56 115 ASN A N 1
ATOM 873 C CA . ASN A 1 115 ? 2.662 0.436 14.906 1 98.56 115 ASN A CA 1
ATOM 874 C C . ASN A 1 115 ? 3.705 -0.148 13.961 1 98.56 115 ASN A C 1
ATOM 876 O O . ASN A 1 115 ? 4.777 -0.571 14.391 1 98.56 115 ASN A O 1
ATOM 880 N N . LEU A 1 116 ? 3.465 -0.079 12.711 1 98.75 116 LEU A N 1
ATOM 881 C CA . LEU A 1 116 ? 4.336 -0.656 11.688 1 98.75 116 LEU A CA 1
ATOM 882 C C . LEU A 1 116 ? 5.605 0.173 11.531 1 98.75 116 LEU A C 1
ATOM 884 O O . LEU A 1 116 ? 6.594 -0.302 10.969 1 98.75 116 LEU A O 1
ATOM 888 N N . LEU A 1 117 ? 5.602 1.411 11.977 1 98.75 117 LEU A N 1
ATOM 889 C CA . LEU A 1 117 ? 6.727 2.316 11.773 1 98.75 117 LEU A CA 1
ATOM 890 C C . LEU A 1 117 ? 7.879 1.972 12.711 1 98.75 117 LEU A C 1
ATOM 892 O O . LEU A 1 117 ? 8.992 2.467 12.539 1 98.75 117 LEU A O 1
ATOM 89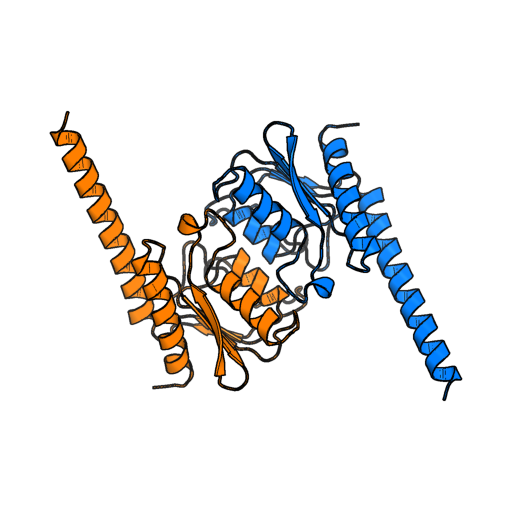6 N N . ASP A 1 118 ? 7.586 1.132 13.664 1 98.06 118 ASP A N 1
ATOM 897 C CA . ASP A 1 118 ? 8.57 0.919 14.719 1 98.06 118 ASP A CA 1
ATOM 898 C C . ASP A 1 118 ? 8.93 -0.56 14.852 1 98.06 118 ASP A C 1
ATOM 900 O O . ASP A 1 118 ? 9.391 -1.002 15.906 1 98.06 118 ASP A O 1
ATOM 904 N N . ILE A 1 119 ? 8.672 -1.359 13.898 1 98.06 119 ILE A N 1
ATOM 905 C CA . ILE A 1 119 ? 9.047 -2.77 13.906 1 98.06 119 ILE A CA 1
ATOM 906 C C . ILE A 1 119 ? 10.508 -2.916 13.477 1 98.06 119 ILE A C 1
ATOM 908 O O . ILE A 1 119 ? 10.859 -2.615 12.336 1 98.06 119 ILE A O 1
ATOM 912 N N . GLN A 1 120 ? 11.352 -3.424 14.305 1 97.25 120 GLN A N 1
ATOM 913 C CA . GLN A 1 120 ? 12.797 -3.441 14.125 1 97.25 120 GLN A CA 1
ATOM 914 C C . GLN A 1 120 ? 13.203 -4.422 13.023 1 97.25 120 GLN A C 1
ATOM 916 O O . GLN A 1 120 ? 14.258 -4.27 12.406 1 97.25 120 GLN A O 1
ATOM 921 N N . ALA A 1 121 ? 12.352 -5.41 12.789 1 97.5 121 ALA A N 1
ATOM 922 C CA . ALA A 1 121 ? 12.656 -6.418 11.773 1 97.5 121 ALA A CA 1
ATOM 923 C C . ALA A 1 121 ? 12.562 -5.824 10.367 1 97.5 121 ALA A C 1
ATOM 925 O O . ALA A 1 121 ? 13.07 -6.402 9.406 1 97.5 121 ALA A O 1
ATOM 926 N N . PHE A 1 122 ? 11.859 -4.715 10.273 1 97.75 122 PHE A N 1
ATOM 927 C CA . PHE A 1 122 ? 11.734 -4.086 8.961 1 97.75 122 PHE A CA 1
ATOM 928 C C . PHE A 1 122 ? 13.031 -3.371 8.578 1 97.75 122 PHE A C 1
ATOM 930 O O . PHE A 1 122 ? 13.867 -3.09 9.438 1 97.75 122 PHE A O 1
ATOM 937 N N . ASN A 1 123 ? 13.172 -3.143 7.316 1 94.06 123 ASN A N 1
ATOM 938 C CA . ASN A 1 123 ? 14.383 -2.512 6.793 1 94.06 123 ASN A CA 1
ATOM 939 C C . ASN A 1 123 ? 14.422 -1.022 7.125 1 94.06 123 ASN A C 1
ATOM 941 O O . ASN A 1 123 ? 15.461 -0.38 6.98 1 94.06 123 ASN A O 1
ATOM 945 N N . HIS A 1 124 ? 13.32 -0.455 7.57 1 98.25 124 HIS A N 1
ATOM 946 C CA . HIS A 1 124 ? 13.203 0.975 7.832 1 98.25 124 HIS A CA 1
ATOM 947 C C . HIS A 1 124 ? 12.227 1.251 8.969 1 98.25 124 HIS A C 1
ATOM 949 O O . HIS A 1 124 ? 11.234 0.542 9.125 1 98.25 124 HIS A O 1
ATOM 955 N N . GLN A 1 125 ? 12.531 2.254 9.773 1 98.56 125 GLN A N 1
ATOM 956 C CA . GLN A 1 125 ? 11.648 2.791 10.805 1 98.56 125 GLN A CA 1
ATOM 957 C C . GLN A 1 125 ? 11.438 4.293 10.625 1 98.56 125 GLN A C 1
ATOM 959 O O . GLN A 1 125 ? 12.227 4.957 9.945 1 98.56 125 GLN A O 1
ATOM 964 N N . ALA A 1 126 ? 10.414 4.812 11.195 1 98.88 126 ALA A N 1
ATOM 965 C CA . ALA A 1 126 ? 10.109 6.234 11.07 1 98.88 126 ALA A CA 1
ATOM 966 C C . ALA A 1 126 ? 9.727 6.836 12.422 1 98.88 126 ALA A C 1
ATOM 968 O O . ALA A 1 126 ? 9.062 6.184 13.227 1 98.88 126 ALA A O 1
ATOM 969 N N . ASP A 1 127 ? 10.07 8.094 12.633 1 98.81 127 ASP A N 1
ATOM 970 C CA . ASP A 1 127 ? 9.617 8.852 13.805 1 98.81 127 ASP A CA 1
ATOM 971 C C . ASP A 1 127 ? 8.164 9.281 13.648 1 98.81 127 ASP A C 1
ATOM 973 O O . ASP A 1 127 ? 7.742 9.688 12.562 1 98.81 127 ASP A O 1
ATOM 977 N N . LEU A 1 128 ? 7.441 9.227 14.766 1 98.88 128 LEU A N 1
ATOM 978 C CA . LEU A 1 128 ? 6.02 9.547 14.734 1 98.88 128 LEU A CA 1
ATOM 979 C C . LEU A 1 128 ? 5.699 10.695 15.688 1 98.88 128 LEU A C 1
ATOM 981 O O . LEU A 1 128 ? 6.109 10.664 16.859 1 98.88 128 LEU A O 1
ATOM 985 N N . THR A 1 129 ? 5.121 11.719 15.188 1 98.88 129 THR A N 1
ATOM 986 C CA . THR A 1 129 ? 4.5 12.773 15.977 1 98.88 129 THR A CA 1
ATOM 987 C C . THR A 1 129 ? 2.984 12.766 15.797 1 98.88 129 THR A C 1
ATOM 989 O O . THR A 1 129 ? 2.49 12.734 14.664 1 98.88 129 THR A O 1
ATOM 992 N N . THR A 1 130 ? 2.207 12.789 16.906 1 98.75 130 THR A N 1
ATOM 993 C CA . THR A 1 130 ? 0.754 12.711 16.797 1 98.75 130 THR A CA 1
ATOM 994 C C . THR A 1 130 ? 0.1 13.938 17.438 1 98.75 130 THR A C 1
ATOM 996 O O . THR A 1 130 ? 0.749 14.672 18.188 1 98.75 130 THR A O 1
ATOM 999 N N . GLY A 1 131 ? -1.101 14.203 17.016 1 98.75 131 GLY A N 1
ATOM 1000 C CA . GLY A 1 131 ? -1.937 15.172 17.719 1 98.75 131 GLY A CA 1
ATOM 1001 C C . GLY A 1 131 ? -1.757 16.594 17.219 1 98.75 131 GLY A C 1
ATOM 1002 O O . GLY A 1 131 ? -2.166 17.547 17.875 1 98.75 131 GLY A O 1
ATOM 1003 N N . VAL A 1 132 ? -1.041 16.781 16.125 1 98.88 132 VAL A N 1
ATOM 1004 C CA . VAL A 1 132 ? -0.875 18.125 15.555 1 98.88 132 VAL A CA 1
ATOM 1005 C C . VAL A 1 132 ? -2.189 18.578 14.938 1 98.88 132 VAL A C 1
ATOM 1007 O O . VAL A 1 132 ? -2.697 17.953 14 1 98.88 132 VAL A O 1
ATOM 1010 N N . LEU A 1 133 ? -2.773 19.672 15.406 1 98.75 133 LEU A N 1
ATOM 1011 C CA . LEU A 1 133 ? -4.086 20.172 15.016 1 98.75 133 LEU A CA 1
ATOM 1012 C C . LEU A 1 133 ? -5.148 19.094 15.148 1 98.75 133 LEU A C 1
ATOM 1014 O O . LEU A 1 133 ? -6 18.938 14.273 1 98.75 133 LEU A O 1
ATOM 1018 N N . GLU A 1 134 ? -5.039 18.312 16.203 1 98.81 134 GLU A N 1
ATOM 1019 C CA . GLU A 1 134 ? -5.891 17.156 16.438 1 98.81 134 GLU A CA 1
ATOM 1020 C C . GLU A 1 134 ? -7.367 17.547 16.438 1 98.81 134 GLU A C 1
ATOM 1022 O O . GLU A 1 134 ? -8.195 16.844 15.844 1 98.81 134 GLU A O 1
ATOM 1027 N N . GLU A 1 135 ? -7.727 18.594 17.062 1 98.56 135 GLU A N 1
ATOM 1028 C CA . GLU A 1 135 ? -9.125 19.031 17.172 1 98.56 135 GLU A CA 1
ATOM 1029 C C . GLU A 1 135 ? -9.695 19.344 15.789 1 98.56 135 GLU A C 1
ATOM 1031 O O . GLU A 1 135 ? -10.797 18.906 15.453 1 98.56 135 GLU A O 1
ATOM 1036 N N . GLU A 1 136 ? -9.008 20.141 15 1 98.69 136 GLU A N 1
ATOM 1037 C CA . GLU A 1 136 ? -9.461 20.484 13.656 1 98.69 136 GLU A CA 1
ATOM 1038 C C . GLU A 1 136 ? -9.602 19.25 12.781 1 98.69 136 GLU A C 1
ATOM 1040 O O . GLU A 1 136 ? -10.602 19.094 12.07 1 98.69 136 GLU A O 1
ATOM 1045 N N . CYS A 1 137 ? -8.594 18.375 12.867 1 98.75 137 CYS A N 1
ATOM 1046 C CA . CYS A 1 137 ? -8.617 17.156 12.07 1 98.75 137 CYS A CA 1
ATOM 1047 C C . CYS A 1 137 ? -9.781 16.266 12.484 1 98.75 137 CYS A C 1
ATOM 1049 O O . CYS A 1 137 ? -10.523 15.773 11.625 1 98.75 137 CYS A O 1
ATOM 1051 N N . SER A 1 138 ? -9.969 16.062 13.742 1 98.5 138 SER A N 1
ATOM 1052 C CA . SER A 1 138 ? -11.023 15.195 14.25 1 98.5 138 SER A CA 1
ATOM 1053 C C . SER A 1 138 ? -12.406 15.781 13.977 1 98.5 138 SER A C 1
ATOM 1055 O O . SER A 1 138 ? -13.344 15.047 13.664 1 98.5 138 SER A O 1
ATOM 1057 N N . GLN A 1 139 ? -12.531 17.062 14.117 1 98.5 139 GLN A N 1
ATOM 1058 C CA . GLN A 1 139 ? -13.812 17.734 13.898 1 98.5 139 GLN A CA 1
ATOM 1059 C C . GLN A 1 139 ? -14.266 17.594 12.453 1 98.5 139 GLN A C 1
ATOM 1061 O O . GLN A 1 139 ? -15.453 17.391 12.18 1 98.5 139 GLN A O 1
ATOM 1066 N N . LEU A 1 140 ? -13.328 17.797 11.555 1 98.56 140 LEU A N 1
ATOM 1067 C CA . LEU A 1 140 ? -13.656 17.641 10.141 1 98.56 140 LEU A CA 1
ATOM 1068 C C . LEU A 1 140 ? -14.203 16.234 9.875 1 98.56 140 LEU A C 1
ATOM 1070 O O . LEU A 1 140 ? -15.188 16.078 9.156 1 98.56 140 LEU A O 1
ATOM 1074 N N . MET A 1 141 ? -13.586 15.188 10.461 1 97.94 141 MET A N 1
ATOM 1075 C CA . MET A 1 141 ? -14.008 13.797 10.328 1 97.94 141 MET A CA 1
ATOM 1076 C C . MET A 1 141 ? -15.398 13.594 10.922 1 97.94 141 MET A C 1
ATOM 1078 O O . MET A 1 141 ? -16.281 13.016 10.273 1 97.94 141 MET A O 1
ATOM 1082 N N . LYS A 1 142 ? -15.633 14.094 12.07 1 97.94 142 LYS A N 1
ATOM 1083 C CA . LYS A 1 142 ? -16.906 13.953 12.766 1 97.94 142 LYS A CA 1
ATOM 1084 C C . LYS A 1 142 ? -18.031 14.625 11.992 1 97.94 142 LYS A C 1
ATOM 1086 O O . LYS A 1 142 ? -19.125 14.07 11.883 1 97.94 142 LYS A O 1
ATOM 1091 N N . GLN A 1 143 ? -17.703 15.781 11.555 1 98.25 143 GLN A N 1
ATOM 1092 C CA . GLN A 1 143 ? -18.688 16.516 10.766 1 98.25 143 GLN A CA 1
ATOM 1093 C C . GLN A 1 143 ? -19.078 15.727 9.523 1 98.25 143 GLN A C 1
ATOM 1095 O O . GLN A 1 143 ? -20.266 15.641 9.188 1 98.25 143 GLN A O 1
ATOM 1100 N N . PHE A 1 144 ? -18.156 15.219 8.859 1 98.44 144 PHE A N 1
ATOM 1101 C CA . PHE A 1 144 ? -18.391 14.438 7.645 1 98.44 144 PHE A CA 1
ATOM 1102 C C . PHE A 1 144 ? -19.328 13.273 7.918 1 98.44 144 PHE A C 1
ATOM 1104 O O . PHE A 1 144 ? -20.328 13.102 7.215 1 98.44 144 PHE A O 1
ATOM 1111 N N . PHE A 1 145 ? -19 12.469 8.898 1 97.06 145 PHE A N 1
ATOM 1112 C CA . PHE A 1 145 ? -19.781 11.266 9.164 1 97.06 145 PHE A CA 1
ATOM 1113 C C . PHE A 1 145 ? -21.172 11.625 9.703 1 97.06 145 PHE A C 1
ATOM 1115 O O . PHE A 1 145 ? -22.141 10.922 9.43 1 97.06 145 PHE A O 1
ATOM 1122 N N . ARG A 1 146 ? -21.234 12.734 10.453 1 97.06 146 ARG A N 1
ATOM 1123 C CA . ARG A 1 146 ? -22.531 13.234 10.891 1 97.06 146 ARG A CA 1
ATOM 1124 C C . ARG A 1 146 ? -23.422 13.57 9.695 1 97.06 146 ARG A C 1
ATOM 1126 O O . ARG A 1 146 ? -24.594 13.18 9.656 1 97.06 146 ARG A O 1
ATOM 1133 N N . GLU A 1 147 ? -22.812 14.297 8.82 1 97.06 147 GLU A N 1
ATOM 1134 C CA . GLU A 1 147 ? -23.562 14.703 7.633 1 97.06 147 GLU A CA 1
ATOM 1135 C C . GLU A 1 147 ? -23.953 13.492 6.793 1 97.06 147 GLU A C 1
ATOM 1137 O O . GLU A 1 147 ? -25.047 13.469 6.207 1 97.06 147 GLU A O 1
ATOM 1142 N N . LEU A 1 148 ? -23.125 12.516 6.684 1 94.25 148 LEU A N 1
ATOM 1143 C CA . LEU A 1 148 ? -23.422 11.297 5.945 1 94.25 148 LEU A CA 1
ATOM 1144 C C . LEU A 1 148 ? -24.609 10.562 6.57 1 94.25 148 LEU A C 1
ATOM 1146 O O . LEU A 1 148 ? -25.469 10.055 5.855 1 94.25 148 LEU A O 1
ATOM 1150 N N . ARG A 1 149 ? -24.609 10.516 7.867 1 94.31 149 ARG A N 1
ATOM 1151 C CA . ARG A 1 149 ? -25.703 9.859 8.586 1 94.31 149 ARG A CA 1
ATOM 1152 C C . ARG A 1 149 ? -27.016 10.594 8.383 1 94.31 149 ARG A C 1
ATOM 1154 O O . ARG A 1 149 ? -28.062 9.969 8.195 1 94.31 149 ARG A O 1
ATOM 1161 N N . GLU A 1 150 ? -26.938 11.828 8.438 1 94.94 150 GLU A N 1
ATOM 1162 C CA . GLU A 1 150 ? -28.125 12.648 8.234 1 94.94 150 GLU A CA 1
ATOM 1163 C C . GLU A 1 150 ? -28.672 12.492 6.82 1 94.94 150 GLU A C 1
ATOM 1165 O O . GLU A 1 150 ? -29.891 12.406 6.617 1 94.94 150 GLU A O 1
ATOM 1170 N N . ALA A 1 151 ? -27.797 12.492 5.883 1 93.5 151 ALA A N 1
ATOM 1171 C CA . ALA A 1 151 ? -28.188 12.336 4.488 1 93.5 151 ALA A CA 1
ATOM 1172 C C . ALA A 1 151 ? -28.859 10.977 4.266 1 93.5 151 ALA A C 1
ATOM 1174 O O . ALA A 1 151 ? -29.828 10.875 3.51 1 93.5 151 ALA A O 1
ATOM 1175 N N . ARG A 1 152 ? -28.359 9.953 4.871 1 91.44 152 ARG A N 1
ATOM 1176 C CA . ARG A 1 152 ? -28.922 8.609 4.746 1 91.44 152 ARG A CA 1
ATOM 1177 C C . ARG A 1 152 ? -30.312 8.547 5.359 1 91.44 152 ARG A C 1
ATOM 1179 O O . ARG A 1 152 ? -31.203 7.867 4.832 1 91.44 152 ARG A O 1
ATOM 1186 N N . LYS A 1 153 ? -30.484 9.297 6.43 1 92.88 153 LYS A N 1
ATOM 1187 C CA . LYS A 1 153 ? -31.781 9.352 7.098 1 92.88 153 LYS A CA 1
ATOM 1188 C C . LYS A 1 153 ? -32.812 10.047 6.223 1 92.88 153 LYS A C 1
ATOM 1190 O O . LYS A 1 153 ? -33.969 9.594 6.133 1 92.88 153 LYS A O 1
ATOM 1195 N N . MET A 1 154 ? -32.406 11.023 5.711 1 92.56 154 MET A N 1
ATOM 1196 C CA . MET A 1 154 ? -33.312 11.789 4.875 1 92.56 154 MET A CA 1
ATOM 1197 C C . MET A 1 154 ? -33.719 10.992 3.635 1 92.56 154 MET A C 1
ATOM 1199 O O . MET A 1 154 ? -34.875 11.031 3.209 1 92.56 154 MET A O 1
ATOM 1203 N N . LYS A 1 155 ? -32.781 10.367 3.059 1 90.56 155 LYS A N 1
ATOM 1204 C CA . LYS A 1 155 ? -33.062 9.547 1.882 1 90.56 155 LYS A CA 1
ATOM 1205 C C . LYS A 1 155 ? -34.031 8.406 2.219 1 90.56 155 LYS A C 1
ATOM 1207 O O . LYS A 1 155 ? -34.938 8.102 1.438 1 90.56 155 LYS A O 1
ATOM 1212 N N . LYS A 1 156 ? -33.875 7.785 3.365 1 89.88 156 LYS A N 1
ATOM 1213 C CA . LYS A 1 156 ? -34.75 6.703 3.805 1 89.88 156 LYS A CA 1
ATOM 1214 C C . LYS A 1 156 ? -36.188 7.211 4.043 1 89.88 156 LYS A C 1
ATOM 1216 O O . LYS A 1 156 ? -37.156 6.535 3.691 1 89.88 156 LYS A O 1
ATOM 1221 N N . LYS A 1 157 ? -36.219 8.336 4.617 1 90.88 157 LYS A N 1
ATOM 1222 C CA . LYS A 1 157 ? -37.531 8.945 4.867 1 90.88 157 LYS A CA 1
ATOM 1223 C C . LYS A 1 157 ? -38.25 9.281 3.561 1 90.88 157 LYS A C 1
ATOM 1225 O O . LYS A 1 157 ? -39.438 9.039 3.424 1 90.88 157 LYS A O 1
ATOM 1230 N N . ALA A 1 158 ? -37.531 9.75 2.75 1 91 158 ALA A N 1
ATOM 1231 C CA . ALA A 1 158 ? -38.125 10.109 1.462 1 91 158 ALA A CA 1
ATOM 1232 C C . ALA A 1 158 ? -38.594 8.867 0.704 1 91 158 ALA A C 1
ATOM 1234 O O . ALA A 1 158 ? -39.656 8.883 0.069 1 91 158 ALA A O 1
ATOM 1235 N N . GLU A 1 159 ? -37.812 7.82 0.749 1 89.25 159 GLU A N 1
ATOM 1236 C CA . GLU A 1 159 ? -38.188 6.57 0.086 1 89.25 159 GLU A CA 1
ATOM 1237 C C . GLU A 1 159 ? -39.406 5.93 0.745 1 89.25 159 GLU A C 1
ATOM 1239 O O . GLU A 1 159 ? -40.25 5.336 0.064 1 89.25 159 GLU A O 1
ATOM 1244 N N . ALA A 1 160 ? -39.531 6.129 1.992 1 92 160 ALA A N 1
ATOM 1245 C CA . ALA A 1 160 ? -40.656 5.578 2.73 1 92 160 ALA A CA 1
ATOM 1246 C C . ALA A 1 160 ? -41.938 6.344 2.422 1 92 160 ALA A C 1
ATOM 1248 O O . ALA A 1 160 ? -43.031 5.77 2.41 1 92 160 ALA A O 1
ATOM 1249 N N . GLN A 1 161 ? -41.719 7.484 2.238 1 89.88 161 GLN A N 1
ATOM 1250 C CA . GLN A 1 161 ? -42.875 8.336 1.957 1 89.88 161 GLN A CA 1
ATOM 1251 C C . GLN A 1 161 ? -43.344 8.164 0.516 1 89.88 161 GLN A C 1
ATOM 1253 O O . GLN A 1 161 ? -44.5 8.445 0.198 1 89.88 161 GLN A O 1
ATOM 1258 N N . SER A 1 162 ? -42.531 7.754 -0.332 1 86.81 162 SER A N 1
ATOM 1259 C CA . SER A 1 162 ? -42.875 7.551 -1.734 1 86.81 162 SER A CA 1
ATOM 1260 C C . SER A 1 162 ? -43.531 6.188 -1.951 1 86.81 162 SER A C 1
ATOM 1262 O O . SER A 1 162 ? -44.062 5.918 -3.023 1 86.81 162 SER A O 1
ATOM 1264 N N . LEU A 1 163 ? -43.469 5.23 -1.081 1 73.31 163 LEU A N 1
ATOM 1265 C CA . LEU A 1 163 ? -44.188 3.967 -1.16 1 73.31 163 LEU A CA 1
ATOM 1266 C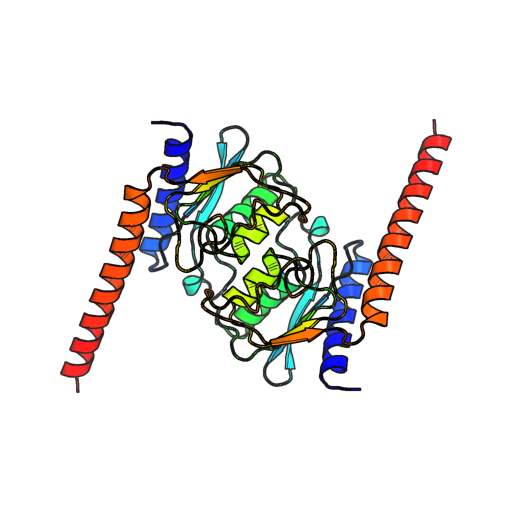 C . LEU A 1 163 ? -45.562 4.098 -0.552 1 73.31 163 LEU A C 1
ATOM 1268 O O . LEU A 1 163 ? -46.531 3.461 -1.019 1 73.31 163 LEU A O 1
ATOM 1272 N N . MET B 1 1 ? -1.918 -31.188 -11.828 1 90.88 1 MET B N 1
ATOM 1273 C CA . MET B 1 1 ? -1.747 -29.797 -11.438 1 90.88 1 MET B CA 1
ATOM 1274 C C . MET B 1 1 ? -3.02 -29.234 -10.805 1 90.88 1 MET B C 1
ATOM 1276 O O . MET B 1 1 ? -4.109 -29.391 -11.359 1 90.88 1 MET B O 1
ATOM 1280 N N . THR B 1 2 ? -2.871 -28.75 -9.578 1 96.12 2 THR B N 1
ATOM 1281 C CA . THR B 1 2 ? -4.023 -28.203 -8.867 1 96.12 2 THR B CA 1
ATOM 1282 C C . THR B 1 2 ? -4.391 -26.828 -9.406 1 96.12 2 THR B C 1
ATOM 1284 O O . THR B 1 2 ? -3.619 -26.219 -10.156 1 96.12 2 THR B O 1
ATOM 1287 N N . THR B 1 3 ? -5.562 -26.391 -9.141 1 97.94 3 THR B N 1
ATOM 1288 C CA . THR B 1 3 ? -5.992 -25.062 -9.555 1 97.94 3 THR B CA 1
ATOM 1289 C C . THR B 1 3 ? -5.031 -24 -9.023 1 97.94 3 THR B C 1
ATOM 1291 O O . THR B 1 3 ? -4.664 -23.078 -9.75 1 97.94 3 THR B O 1
ATOM 1294 N N . ASP B 1 4 ? -4.605 -24.141 -7.785 1 98.75 4 ASP B N 1
ATOM 1295 C CA . ASP B 1 4 ? -3.658 -23.188 -7.203 1 98.75 4 ASP B CA 1
ATOM 1296 C C . ASP B 1 4 ? -2.334 -23.203 -7.961 1 98.75 4 ASP B C 1
ATOM 1298 O O . ASP B 1 4 ? -1.741 -22.156 -8.203 1 98.75 4 ASP B O 1
ATOM 1302 N N . GLU B 1 5 ? -1.903 -24.375 -8.297 1 98.81 5 GLU B N 1
ATOM 1303 C CA . GLU B 1 5 ? -0.662 -24.469 -9.062 1 98.81 5 GLU B CA 1
ATOM 1304 C C . GLU B 1 5 ? -0.791 -23.812 -10.422 1 98.81 5 GLU B C 1
ATOM 1306 O O . GLU B 1 5 ? 0.148 -23.156 -10.898 1 98.81 5 GLU B O 1
ATOM 1311 N N . LYS B 1 6 ? -1.942 -24.016 -11.031 1 98.81 6 LYS B N 1
ATOM 1312 C CA . LYS B 1 6 ? -2.205 -23.406 -12.336 1 98.81 6 LYS B CA 1
ATOM 1313 C C . LYS B 1 6 ? -2.047 -21.875 -12.266 1 98.81 6 LYS B C 1
ATOM 1315 O O . LYS B 1 6 ? -1.317 -21.297 -13.062 1 98.81 6 LYS B O 1
ATOM 1320 N N . TYR B 1 7 ? -2.648 -21.25 -11.336 1 98.94 7 TYR B N 1
ATOM 1321 C CA . TYR B 1 7 ? -2.639 -19.781 -11.25 1 98.94 7 TYR B CA 1
ATOM 1322 C C . TYR B 1 7 ? -1.311 -19.281 -10.695 1 98.94 7 TYR B C 1
ATOM 1324 O O . TYR B 1 7 ? -0.847 -18.203 -11.07 1 98.94 7 TYR B O 1
ATOM 1332 N N . MET B 1 8 ? -0.667 -20.109 -9.844 1 98.94 8 MET B N 1
ATOM 1333 C CA . MET B 1 8 ? 0.666 -19.719 -9.391 1 98.94 8 MET B CA 1
ATOM 1334 C C . MET B 1 8 ? 1.657 -19.719 -10.547 1 98.94 8 MET B C 1
ATOM 1336 O O . MET B 1 8 ? 2.553 -18.875 -10.609 1 98.94 8 MET B O 1
ATOM 1340 N N . ARG B 1 9 ? 1.497 -20.656 -11.461 1 98.94 9 ARG B N 1
ATOM 1341 C CA . ARG B 1 9 ? 2.346 -20.656 -12.648 1 98.94 9 ARG B CA 1
ATOM 1342 C C . ARG B 1 9 ? 2.162 -19.391 -13.469 1 98.94 9 ARG B C 1
ATOM 1344 O O . ARG B 1 9 ? 3.121 -18.859 -14.039 1 98.94 9 ARG B O 1
ATOM 1351 N N . ALA B 1 10 ? 0.932 -18.922 -13.508 1 98.94 10 ALA B N 1
ATOM 1352 C CA . ALA B 1 10 ? 0.672 -17.656 -14.188 1 98.94 10 ALA B CA 1
ATOM 1353 C C . ALA B 1 10 ? 1.371 -16.5 -13.469 1 98.94 10 ALA B C 1
ATOM 1355 O O . ALA B 1 10 ? 1.912 -15.594 -14.117 1 98.94 10 ALA B O 1
ATOM 1356 N N . ALA B 1 11 ? 1.341 -16.516 -12.133 1 98.94 11 ALA B N 1
ATOM 1357 C CA . ALA B 1 11 ? 2.062 -15.508 -11.367 1 98.94 11 ALA B CA 1
ATOM 1358 C C . ALA B 1 11 ? 3.564 -15.594 -11.617 1 98.94 11 ALA B C 1
ATOM 1360 O O . ALA B 1 11 ? 4.242 -14.562 -11.742 1 98.94 11 ALA B O 1
ATOM 1361 N N . LEU B 1 12 ? 4.055 -16.797 -11.758 1 98.94 12 LEU B N 1
ATOM 1362 C CA . LEU B 1 12 ? 5.473 -17.016 -12.031 1 98.94 12 LEU B CA 1
ATOM 1363 C C . LEU B 1 12 ? 5.867 -16.406 -13.375 1 98.94 12 LEU B C 1
ATOM 1365 O O . LEU B 1 12 ? 6.965 -15.859 -13.516 1 98.94 12 LEU B O 1
ATOM 1369 N N . LYS B 1 13 ? 5.004 -16.531 -14.328 1 98.94 13 LYS B N 1
ATOM 1370 C CA . LYS B 1 13 ? 5.262 -15.906 -15.617 1 98.94 13 LYS B CA 1
ATOM 1371 C C . LYS B 1 13 ? 5.402 -14.398 -15.477 1 98.94 13 LYS B C 1
ATOM 1373 O O . LYS B 1 13 ? 6.211 -13.773 -16.156 1 98.94 13 LYS B O 1
ATOM 1378 N N . GLN B 1 14 ? 4.602 -13.789 -14.586 1 98.94 14 GLN B N 1
ATOM 1379 C CA . GLN B 1 14 ? 4.75 -12.359 -14.305 1 98.94 14 GLN B CA 1
ATOM 1380 C C . GLN B 1 14 ? 6.086 -12.07 -13.625 1 98.94 14 GLN B C 1
ATOM 1382 O O . GLN B 1 14 ? 6.75 -11.086 -13.945 1 98.94 14 GLN B O 1
ATOM 1387 N N . ALA B 1 15 ? 6.445 -12.922 -12.719 1 98.94 15 ALA B N 1
ATOM 1388 C CA . ALA B 1 15 ? 7.727 -12.758 -12.031 1 98.94 15 ALA B CA 1
ATOM 1389 C C . ALA B 1 15 ? 8.883 -12.766 -13.031 1 98.94 15 ALA B C 1
ATOM 1391 O O . ALA B 1 15 ? 9.859 -12.031 -12.859 1 98.94 15 ALA B O 1
ATOM 1392 N N . GLU B 1 16 ? 8.758 -13.586 -14.031 1 98.88 16 GLU B N 1
ATOM 1393 C CA . GLU B 1 16 ? 9.781 -13.664 -15.07 1 98.88 16 GLU B CA 1
ATOM 1394 C C . GLU B 1 16 ? 9.898 -12.344 -15.828 1 98.88 16 GLU B C 1
ATOM 1396 O O . GLU B 1 16 ? 10.992 -11.961 -16.25 1 98.88 16 GLU B O 1
ATOM 1401 N N . LYS B 1 17 ? 8.805 -11.695 -16.047 1 98.88 17 LYS B N 1
ATOM 1402 C CA . LYS B 1 17 ? 8.852 -10.375 -16.672 1 98.88 17 LYS B CA 1
ATOM 1403 C C . LYS B 1 17 ? 9.672 -9.398 -15.836 1 98.88 17 LYS B C 1
ATOM 1405 O O . LYS B 1 17 ? 10.484 -8.641 -16.375 1 98.88 17 LYS B O 1
ATOM 1410 N N . ALA B 1 18 ? 9.414 -9.391 -14.539 1 98.88 18 ALA B N 1
ATOM 1411 C CA . ALA B 1 18 ? 10.211 -8.555 -13.648 1 98.88 18 ALA B CA 1
ATOM 1412 C C . ALA B 1 18 ? 11.695 -8.922 -13.727 1 98.88 18 ALA B C 1
ATOM 1414 O O . ALA B 1 18 ? 12.555 -8.047 -13.82 1 98.88 18 ALA B O 1
ATOM 1415 N N . TYR B 1 19 ? 11.938 -10.195 -13.727 1 98.75 19 TYR B N 1
ATOM 1416 C CA . TYR B 1 19 ? 13.297 -10.727 -13.852 1 98.75 19 TYR B CA 1
ATOM 1417 C C . TYR B 1 19 ? 14 -10.148 -15.078 1 98.75 19 TYR B C 1
ATOM 1419 O O . TYR B 1 19 ? 15.133 -9.68 -14.984 1 98.75 19 TYR B O 1
ATOM 1427 N N . ASN B 1 20 ? 13.32 -10.156 -16.125 1 98.31 20 ASN B N 1
ATOM 1428 C CA . ASN B 1 20 ? 13.891 -9.727 -17.406 1 98.31 20 ASN B CA 1
ATOM 1429 C C . ASN B 1 20 ? 14.141 -8.227 -17.438 1 98.31 20 ASN B C 1
ATOM 1431 O O . ASN B 1 20 ? 14.93 -7.738 -18.25 1 98.31 20 ASN B O 1
ATOM 1435 N N . LEU B 1 21 ? 13.578 -7.465 -16.562 1 98 21 LEU B N 1
ATOM 1436 C CA . LEU B 1 21 ? 13.781 -6.027 -16.438 1 98 21 LEU B CA 1
ATOM 1437 C C . LEU B 1 21 ? 14.883 -5.707 -15.438 1 98 21 LEU B C 1
ATOM 1439 O O . LEU B 1 21 ? 15.211 -4.539 -15.219 1 98 21 LEU B O 1
ATOM 1443 N N . GLY B 1 22 ? 15.344 -6.766 -14.789 1 97.81 22 GLY B N 1
ATOM 1444 C CA . GLY B 1 22 ? 16.328 -6.551 -13.727 1 97.81 22 GLY B CA 1
ATOM 1445 C C . GLY B 1 22 ? 15.688 -6.168 -12.406 1 97.81 22 GLY B C 1
ATOM 1446 O O . GLY B 1 22 ? 16.344 -5.59 -11.539 1 97.81 22 GLY B O 1
ATOM 1447 N N . GLU B 1 23 ? 14.43 -6.383 -12.289 1 98.69 23 GLU B N 1
ATOM 1448 C CA . GLU B 1 23 ? 13.688 -6.168 -11.055 1 98.69 23 GLU B CA 1
ATOM 1449 C C . GLU B 1 23 ? 13.602 -7.449 -10.227 1 98.69 23 GLU B C 1
ATOM 1451 O O . GLU B 1 23 ? 13.617 -8.547 -10.781 1 98.69 23 GLU B O 1
ATOM 1456 N N . THR B 1 24 ? 13.516 -7.305 -8.82 1 98.62 24 THR B N 1
ATOM 1457 C CA . THR B 1 24 ? 13.227 -8.492 -8.023 1 98.62 24 THR B CA 1
ATOM 1458 C C . THR B 1 24 ? 12.055 -9.273 -8.625 1 98.62 24 THR B C 1
ATOM 1460 O O . THR B 1 24 ? 10.992 -8.711 -8.867 1 98.62 24 THR B O 1
ATOM 1463 N N . PRO B 1 25 ? 12.227 -10.523 -8.914 1 98.88 25 PRO B N 1
ATOM 1464 C CA . PRO B 1 25 ? 11.234 -11.281 -9.688 1 98.88 25 PRO B CA 1
ATOM 1465 C C . PRO B 1 25 ? 10.023 -11.68 -8.852 1 98.88 25 PRO B C 1
ATOM 1467 O O . PRO B 1 25 ? 9.938 -12.82 -8.391 1 98.88 25 PRO B O 1
ATOM 1470 N N . ILE B 1 26 ? 9.141 -10.852 -8.711 1 98.94 26 ILE B N 1
ATOM 1471 C CA . ILE B 1 26 ? 7.879 -11.086 -8.016 1 98.94 26 ILE B CA 1
ATOM 1472 C C . ILE B 1 26 ? 6.711 -10.883 -8.977 1 98.94 26 ILE B C 1
ATOM 1474 O O . ILE B 1 26 ? 6.652 -9.883 -9.688 1 98.94 26 ILE B O 1
ATOM 1478 N N . GLY B 1 27 ? 5.852 -11.812 -9.039 1 98.94 27 GLY B N 1
ATOM 1479 C CA . GLY B 1 27 ? 4.668 -11.773 -9.883 1 98.94 27 GLY B CA 1
ATOM 1480 C C . GLY B 1 27 ? 3.389 -12.078 -9.125 1 98.94 27 GLY B C 1
ATOM 1481 O O . GLY B 1 27 ? 3.41 -12.781 -8.117 1 98.94 27 GLY B O 1
ATOM 1482 N N . CYS B 1 28 ? 2.312 -11.539 -9.625 1 99 28 CYS B N 1
ATOM 1483 C CA . CYS B 1 28 ? 1.008 -11.656 -8.984 1 99 28 CYS B CA 1
ATOM 1484 C C . CYS B 1 28 ? -0.106 -11.734 -10.023 1 99 28 CYS B C 1
ATOM 1486 O O . CYS B 1 28 ? -0.038 -11.086 -11.062 1 99 28 CYS B O 1
ATOM 1488 N N . VAL B 1 29 ? -1.104 -12.562 -9.773 1 99 29 VAL B N 1
ATOM 1489 C CA . VAL B 1 29 ? -2.336 -12.539 -10.555 1 99 29 VAL B CA 1
ATOM 1490 C C . VAL B 1 29 ? -3.541 -12.555 -9.617 1 99 29 VAL B C 1
ATOM 1492 O O . VAL B 1 29 ? -3.451 -13.047 -8.484 1 99 29 VAL B O 1
ATOM 1495 N N . ILE B 1 30 ? -4.574 -11.984 -10 1 99 30 ILE B N 1
ATOM 1496 C CA . ILE B 1 30 ? -5.844 -12.008 -9.281 1 99 30 ILE B CA 1
ATOM 1497 C C . ILE B 1 30 ? -6.895 -12.734 -10.117 1 99 30 ILE B C 1
ATOM 1499 O O . ILE B 1 30 ? -7.035 -12.469 -11.312 1 99 30 ILE B O 1
ATOM 1503 N N . VAL B 1 31 ? -7.555 -13.672 -9.477 1 99 31 VAL B N 1
ATOM 1504 C CA . VAL B 1 31 ? -8.508 -14.547 -10.148 1 99 31 VAL B CA 1
ATOM 1505 C C . VAL B 1 31 ? -9.922 -14.258 -9.648 1 99 31 VAL B C 1
ATOM 1507 O O . VAL B 1 31 ? -10.133 -14.055 -8.445 1 99 31 VAL B O 1
ATOM 1510 N N . HIS B 1 32 ? -10.844 -14.133 -10.508 1 98.88 32 HIS B N 1
ATOM 1511 C CA . HIS B 1 32 ? -12.273 -13.984 -10.258 1 98.88 32 HIS B CA 1
ATOM 1512 C C . HIS B 1 32 ? -13.078 -14.938 -11.133 1 98.88 32 HIS B C 1
ATOM 1514 O O . HIS B 1 32 ? -12.906 -14.969 -12.352 1 98.88 32 HIS B O 1
ATOM 1520 N N . GLU B 1 33 ? -13.867 -15.789 -10.586 1 98 33 GLU B N 1
ATOM 1521 C CA . GLU B 1 33 ? -14.68 -16.75 -11.32 1 98 33 GLU B CA 1
ATOM 1522 C C . GLU B 1 33 ? -13.828 -17.594 -12.266 1 98 33 GLU B C 1
ATOM 1524 O O . GLU B 1 33 ? -14.133 -17.703 -13.453 1 98 33 GLU B O 1
ATOM 1529 N N . ASP B 1 34 ? -12.727 -17.984 -11.75 1 97.81 34 ASP B N 1
ATOM 1530 C CA . ASP B 1 34 ? -11.82 -18.922 -12.398 1 97.81 34 ASP B CA 1
ATOM 1531 C C . ASP B 1 34 ? -11.18 -18.297 -13.633 1 97.81 34 ASP B C 1
ATOM 1533 O O . ASP B 1 34 ? -10.82 -19.016 -14.578 1 97.81 34 ASP B O 1
ATOM 1537 N N . LYS B 1 35 ? -11.086 -17.047 -13.594 1 98.69 35 LYS B N 1
ATOM 1538 C CA . LYS B 1 35 ? -10.406 -16.312 -14.664 1 98.69 35 LYS B CA 1
ATOM 1539 C C . LYS B 1 35 ? -9.438 -15.281 -14.094 1 98.69 35 LYS B C 1
ATOM 1541 O O . LYS B 1 35 ? -9.75 -14.602 -13.109 1 98.69 35 LYS B O 1
ATOM 1546 N N . ILE B 1 36 ? -8.336 -15.258 -14.719 1 98.94 36 ILE B N 1
ATOM 1547 C CA . ILE B 1 36 ? -7.402 -14.203 -14.344 1 98.94 36 ILE B CA 1
ATOM 1548 C C . ILE B 1 36 ? -7.918 -12.852 -14.844 1 98.94 36 ILE B C 1
ATOM 1550 O O . ILE B 1 36 ? -8.102 -12.656 -16.047 1 98.94 36 ILE B O 1
ATOM 1554 N N . ILE B 1 37 ? -8.094 -11.922 -13.914 1 98.94 37 ILE B N 1
ATOM 1555 C CA . ILE B 1 37 ? -8.648 -10.648 -14.336 1 98.94 37 ILE B CA 1
ATOM 1556 C C . ILE B 1 37 ? -7.59 -9.555 -14.219 1 98.94 37 ILE B C 1
ATOM 1558 O O . ILE B 1 37 ? -7.77 -8.445 -14.734 1 98.94 37 ILE B O 1
ATOM 1562 N N . ALA B 1 38 ? -6.504 -9.844 -13.578 1 98.94 38 ALA B N 1
ATOM 1563 C CA . ALA B 1 38 ? -5.438 -8.859 -13.422 1 98.94 38 ALA B CA 1
ATOM 1564 C C . ALA B 1 38 ? -4.09 -9.539 -13.203 1 98.94 38 ALA B C 1
ATOM 1566 O O . ALA B 1 38 ? -4.023 -10.648 -12.672 1 98.94 38 ALA B O 1
ATOM 1567 N N . ARG B 1 39 ? -3.104 -8.922 -13.633 1 98.94 39 ARG B N 1
ATOM 1568 C CA . ARG B 1 39 ? -1.717 -9.359 -13.508 1 98.94 39 ARG B CA 1
ATOM 1569 C C . ARG B 1 39 ? -0.812 -8.195 -13.109 1 98.94 39 ARG B C 1
ATOM 1571 O O . ARG B 1 39 ? -1.074 -7.047 -13.461 1 98.94 39 ARG B O 1
ATOM 1578 N N . GLY B 1 40 ? 0.203 -8.508 -12.391 1 98.94 40 GLY B N 1
ATOM 1579 C CA . GLY B 1 40 ? 1.206 -7.523 -12.016 1 98.94 40 GLY B CA 1
ATOM 1580 C C . GLY B 1 40 ? 2.561 -8.133 -11.719 1 98.94 40 GLY B C 1
ATOM 1581 O O . GLY B 1 40 ? 2.652 -9.32 -11.398 1 98.94 40 GLY B O 1
ATOM 1582 N N . TYR B 1 41 ? 3.553 -7.371 -11.914 1 98.94 41 TYR B N 1
ATOM 1583 C CA . TYR B 1 41 ? 4.906 -7.738 -11.523 1 98.94 41 TYR B CA 1
ATOM 1584 C C . TYR B 1 41 ? 5.676 -6.527 -11.008 1 98.94 41 TYR B C 1
ATOM 1586 O O . TYR B 1 41 ? 5.293 -5.387 -11.273 1 98.94 41 TYR B O 1
ATOM 1594 N N . ASN B 1 42 ? 6.648 -6.789 -10.242 1 98.88 42 ASN B N 1
ATOM 1595 C CA . ASN B 1 42 ? 7.43 -5.75 -9.578 1 98.88 42 ASN B CA 1
ATOM 1596 C C . ASN B 1 42 ? 8.133 -4.848 -10.594 1 98.88 42 ASN B C 1
ATOM 1598 O O . ASN B 1 42 ? 8.734 -5.332 -11.555 1 98.88 42 ASN B O 1
ATOM 1602 N N . ARG B 1 43 ? 8.008 -3.545 -10.375 1 98.81 43 ARG B N 1
ATOM 1603 C CA . ARG B 1 43 ? 8.648 -2.557 -11.242 1 98.81 43 ARG B CA 1
ATOM 1604 C C . ARG B 1 43 ? 9.172 -1.378 -10.43 1 98.81 43 ARG B C 1
ATOM 1606 O O . ARG B 1 43 ? 9.227 -0.251 -10.922 1 98.81 43 ARG B O 1
ATOM 1613 N N . ARG B 1 44 ? 9.461 -1.558 -9.203 1 98.75 44 ARG B N 1
ATOM 1614 C CA . ARG B 1 44 ? 9.82 -0.494 -8.273 1 98.75 44 ARG B CA 1
ATOM 1615 C C . ARG B 1 44 ? 10.969 0.344 -8.82 1 98.75 44 ARG B C 1
ATOM 1617 O O . ARG B 1 44 ? 10.875 1.57 -8.898 1 98.75 44 ARG B O 1
ATOM 1624 N N . ASN B 1 45 ? 12.062 -0.302 -9.25 1 98.31 45 ASN B N 1
ATOM 1625 C CA . ASN B 1 45 ? 13.234 0.42 -9.742 1 98.31 45 ASN B CA 1
ATOM 1626 C C . ASN B 1 45 ? 12.977 1.039 -11.109 1 98.31 45 ASN B C 1
ATOM 1628 O O . ASN B 1 45 ? 13.344 2.189 -11.359 1 98.31 45 ASN B O 1
ATOM 1632 N N . THR B 1 46 ? 12.336 0.276 -11.938 1 98.44 46 THR B N 1
ATOM 1633 C CA . THR B 1 46 ? 12.055 0.732 -13.297 1 98.44 46 THR B CA 1
ATOM 1634 C C . THR B 1 46 ? 11.195 1.991 -13.273 1 98.44 46 THR B C 1
ATOM 1636 O O . THR B 1 46 ? 11.461 2.945 -14.008 1 98.44 46 THR B O 1
ATOM 1639 N N . ASP B 1 47 ? 10.203 2.035 -12.398 1 98.56 47 ASP B N 1
ATOM 1640 C CA . ASP B 1 47 ? 9.25 3.139 -12.367 1 98.56 47 ASP B CA 1
ATOM 1641 C C . ASP B 1 47 ? 9.68 4.207 -11.367 1 98.56 47 ASP B C 1
ATOM 1643 O O . ASP B 1 47 ? 9.055 5.266 -11.273 1 98.56 47 ASP B O 1
ATOM 1647 N N . LYS B 1 48 ? 10.734 3.934 -10.617 1 98.56 48 LYS B N 1
ATOM 1648 C CA . LYS B 1 48 ? 11.156 4.824 -9.539 1 98.56 48 LYS B CA 1
ATOM 1649 C C . LYS B 1 48 ? 9.984 5.152 -8.609 1 98.56 48 LYS B C 1
ATOM 1651 O O . LYS B 1 48 ? 9.758 6.316 -8.281 1 98.56 48 LYS B O 1
ATOM 1656 N N . ASN B 1 49 ? 9.258 4.137 -8.242 1 98.81 49 ASN B N 1
ATOM 1657 C CA . ASN B 1 49 ? 8.031 4.238 -7.461 1 98.81 49 ASN B CA 1
ATOM 1658 C C . ASN B 1 49 ? 7.957 3.156 -6.387 1 98.81 49 ASN B C 1
ATOM 1660 O O . ASN B 1 49 ? 7.848 1.97 -6.699 1 98.81 49 ASN B O 1
ATOM 1664 N N . PRO B 1 50 ? 7.965 3.549 -5.113 1 98.81 50 PRO B N 1
ATOM 1665 C CA . PRO B 1 50 ? 7.98 2.555 -4.039 1 98.81 50 PRO B CA 1
ATOM 1666 C C . PRO B 1 50 ? 6.699 1.723 -3.986 1 98.81 50 PRO B C 1
ATOM 1668 O O . PRO B 1 50 ? 6.656 0.692 -3.311 1 98.81 50 PRO B O 1
ATOM 1671 N N . LEU B 1 51 ? 5.656 2.15 -4.719 1 98.88 51 LEU B N 1
ATOM 1672 C CA . LEU B 1 51 ? 4.363 1.476 -4.703 1 98.88 51 LEU B CA 1
ATOM 1673 C C . LEU B 1 51 ? 4.293 0.415 -5.797 1 98.88 51 LEU B C 1
ATOM 1675 O O . LEU B 1 51 ? 3.387 -0.419 -5.801 1 98.88 51 LEU B O 1
ATOM 1679 N N . ALA B 1 52 ? 5.297 0.378 -6.664 1 98.88 52 ALA B N 1
ATOM 1680 C CA . ALA B 1 52 ? 5.203 -0.428 -7.879 1 98.88 52 ALA B CA 1
ATOM 1681 C C . ALA B 1 52 ? 5.539 -1.89 -7.594 1 98.88 52 ALA B C 1
ATOM 1683 O O . ALA B 1 52 ? 6.375 -2.486 -8.273 1 98.88 52 ALA B O 1
ATOM 1684 N N . HIS B 1 53 ? 4.879 -2.428 -6.621 1 98.94 53 HIS B N 1
ATOM 1685 C CA . HIS B 1 53 ? 4.953 -3.854 -6.328 1 98.94 53 HIS B CA 1
ATOM 1686 C C . HIS B 1 53 ? 3.953 -4.641 -7.168 1 98.94 53 HIS B C 1
ATOM 1688 O O . HIS B 1 53 ? 2.959 -4.086 -7.641 1 98.94 53 HIS B O 1
ATOM 1694 N N . ALA B 1 54 ? 4.195 -5.902 -7.352 1 98.94 54 ALA B N 1
ATOM 1695 C CA . ALA B 1 54 ? 3.363 -6.785 -8.164 1 98.94 54 ALA B CA 1
ATOM 1696 C C . ALA B 1 54 ? 1.919 -6.789 -7.672 1 98.94 54 ALA B C 1
ATOM 1698 O O . ALA B 1 54 ? 0.986 -6.656 -8.469 1 98.94 54 ALA B O 1
ATOM 1699 N N . GLU B 1 55 ? 1.712 -6.938 -6.348 1 98.94 55 GLU B N 1
ATOM 1700 C CA . GLU B 1 55 ? 0.382 -7.023 -5.754 1 98.94 55 GLU B CA 1
ATOM 1701 C C . GLU B 1 55 ? -0.392 -5.719 -5.945 1 98.94 55 GLU B C 1
ATOM 1703 O O . GLU B 1 55 ? -1.582 -5.742 -6.266 1 98.94 55 GLU B O 1
ATOM 1708 N N . VAL B 1 56 ? 0.277 -4.602 -5.715 1 98.94 56 VAL B N 1
ATOM 1709 C CA . VAL B 1 56 ? -0.347 -3.289 -5.844 1 98.94 56 VAL B CA 1
ATOM 1710 C C . VAL B 1 56 ? -0.821 -3.08 -7.281 1 98.94 56 VAL B C 1
ATOM 1712 O O . VAL B 1 56 ? -1.954 -2.652 -7.512 1 98.94 56 VAL B O 1
ATOM 1715 N N . ALA B 1 57 ? 0.041 -3.449 -8.25 1 98.94 57 ALA B N 1
ATOM 1716 C CA . ALA B 1 57 ? -0.317 -3.332 -9.656 1 98.94 57 ALA B CA 1
ATOM 1717 C C . ALA B 1 57 ? -1.525 -4.203 -9.992 1 98.94 57 ALA B C 1
ATOM 1719 O O . ALA B 1 57 ? -2.453 -3.756 -10.672 1 98.94 57 ALA B O 1
ATOM 1720 N N . ALA B 1 58 ? -1.511 -5.434 -9.531 1 99 58 ALA B N 1
ATOM 1721 C CA . ALA B 1 58 ? -2.602 -6.363 -9.812 1 99 58 ALA B CA 1
ATOM 1722 C C . ALA B 1 58 ? -3.908 -5.879 -9.188 1 99 58 ALA B C 1
ATOM 1724 O O . ALA B 1 58 ? -4.965 -5.945 -9.82 1 99 58 ALA B O 1
ATOM 1725 N N . ILE B 1 59 ? -3.873 -5.367 -7.98 1 99 59 ILE B N 1
ATOM 1726 C CA . ILE B 1 59 ? -5.066 -4.902 -7.281 1 99 59 ILE B CA 1
ATOM 1727 C C . ILE B 1 59 ? -5.664 -3.707 -8.016 1 99 59 ILE B C 1
ATOM 1729 O O . ILE B 1 59 ? -6.879 -3.629 -8.211 1 99 59 ILE B O 1
ATOM 1733 N N . LYS B 1 60 ? -4.793 -2.795 -8.406 1 98.94 60 LYS B N 1
ATOM 1734 C CA . LYS B 1 60 ? -5.262 -1.645 -9.172 1 98.94 60 LYS B CA 1
ATOM 1735 C C . LYS B 1 60 ? -6.008 -2.086 -10.422 1 98.94 60 LYS B C 1
ATOM 1737 O O . LYS B 1 60 ? -7.105 -1.599 -10.703 1 98.94 60 LYS B O 1
ATOM 1742 N N . LYS B 1 61 ? -5.461 -3.004 -11.156 1 98.94 61 LYS B N 1
ATOM 1743 C CA . LYS B 1 61 ? -6.031 -3.479 -12.414 1 98.94 61 LYS B CA 1
ATOM 1744 C C . LYS B 1 61 ? -7.324 -4.25 -12.18 1 98.94 61 LYS B C 1
ATOM 1746 O O . LYS B 1 61 ? -8.273 -4.133 -12.953 1 98.94 61 LYS B O 1
ATOM 1751 N N . ALA B 1 62 ? -7.344 -5.082 -11.133 1 98.94 62 ALA B N 1
ATOM 1752 C CA . ALA B 1 62 ? -8.547 -5.844 -10.805 1 98.94 62 ALA B CA 1
ATOM 1753 C C . ALA B 1 62 ? -9.711 -4.914 -10.469 1 98.94 62 ALA B C 1
ATOM 1755 O O . ALA B 1 62 ? -10.844 -5.133 -10.906 1 98.94 62 ALA B O 1
ATOM 1756 N N . SER B 1 63 ? -9.422 -3.871 -9.664 1 98.88 63 SER B N 1
ATOM 1757 C CA . SER B 1 63 ? -10.453 -2.9 -9.297 1 98.88 63 SER B CA 1
ATOM 1758 C C . SER B 1 63 ? -11.016 -2.197 -10.523 1 98.88 63 SER B C 1
ATOM 1760 O O . SER B 1 63 ? -12.227 -1.983 -10.625 1 98.88 63 SER B O 1
ATOM 1762 N N . LYS B 1 64 ? -10.07 -1.85 -11.406 1 98.75 64 LYS B N 1
ATOM 1763 C CA . LYS B 1 64 ? -10.508 -1.219 -12.648 1 98.75 64 LYS B CA 1
ATOM 1764 C C . LYS B 1 64 ? -11.398 -2.154 -13.461 1 98.75 64 LYS B C 1
ATOM 1766 O O . LYS B 1 64 ? -12.438 -1.736 -13.977 1 98.75 64 LYS B O 1
ATOM 1771 N N . LYS B 1 65 ? -11.008 -3.379 -13.586 1 98.69 65 LYS B N 1
ATOM 1772 C CA . LYS B 1 65 ? -11.734 -4.379 -14.359 1 98.69 65 LYS B CA 1
ATOM 1773 C C . LYS B 1 65 ? -13.133 -4.602 -13.789 1 98.69 65 LYS B C 1
ATOM 1775 O O . LYS B 1 65 ? -14.109 -4.703 -14.539 1 98.69 65 LYS B O 1
ATOM 1780 N N . LEU B 1 66 ? -13.25 -4.668 -12.492 1 98.5 66 LEU B N 1
ATOM 1781 C CA . LEU B 1 66 ? -14.516 -4.984 -11.852 1 98.5 66 LEU B CA 1
ATOM 1782 C C . LEU B 1 66 ? -15.336 -3.719 -11.602 1 98.5 66 LEU B C 1
ATOM 1784 O O . LEU B 1 66 ? -16.531 -3.793 -11.289 1 98.5 66 LEU B O 1
ATOM 1788 N N . GLY B 1 67 ? -14.711 -2.576 -11.68 1 98.44 67 GLY B N 1
ATOM 1789 C CA . GLY B 1 67 ? -15.391 -1.312 -11.445 1 98.44 67 GLY B CA 1
ATOM 1790 C C . GLY B 1 67 ? -15.758 -1.089 -9.992 1 98.44 67 GLY B C 1
ATOM 1791 O O . GLY B 1 67 ? -16.797 -0.5 -9.695 1 98.44 67 GLY B O 1
ATOM 1792 N N . ASP B 1 68 ? -14.945 -1.584 -9.117 1 98.38 68 ASP B N 1
ATOM 1793 C CA . ASP B 1 68 ? -15.18 -1.501 -7.684 1 98.38 68 ASP B CA 1
ATOM 1794 C C . ASP B 1 68 ? -13.883 -1.64 -6.898 1 98.38 68 ASP B C 1
ATOM 1796 O O . ASP B 1 68 ? -12.938 -2.287 -7.363 1 98.38 68 ASP B O 1
ATOM 1800 N N . TRP B 1 69 ? -13.805 -0.963 -5.758 1 98.38 69 TRP B N 1
ATOM 1801 C CA . TRP B 1 69 ? -12.625 -1.105 -4.914 1 98.38 69 TRP B CA 1
ATOM 1802 C C . TRP B 1 69 ? -12.719 -2.363 -4.055 1 98.38 69 TRP B C 1
ATOM 1804 O O . TRP B 1 69 ? -11.727 -2.803 -3.477 1 98.38 69 TRP B O 1
ATOM 1814 N N . ARG B 1 70 ? -13.891 -2.896 -3.922 1 98.62 70 ARG B N 1
ATOM 1815 C CA . ARG B 1 70 ? -14.086 -4.148 -3.199 1 98.62 70 ARG B CA 1
ATOM 1816 C C . ARG B 1 70 ? -13.797 -5.348 -4.094 1 98.62 70 ARG B C 1
ATOM 1818 O O . ARG B 1 70 ? -14.422 -5.516 -5.145 1 98.62 70 ARG B O 1
ATOM 1825 N N . LEU B 1 71 ? -12.906 -6.176 -3.691 1 98.88 71 LEU B N 1
ATOM 1826 C CA . LEU B 1 71 ? -12.531 -7.371 -4.441 1 98.88 71 LEU B CA 1
ATOM 1827 C C . LEU B 1 71 ? -12.906 -8.633 -3.672 1 98.88 71 LEU B C 1
ATOM 1829 O O . LEU B 1 71 ? -12.109 -9.57 -3.572 1 98.88 71 LEU B O 1
ATOM 1833 N N . GLU B 1 72 ? -14.055 -8.656 -3.17 1 98.75 72 GLU B N 1
ATOM 1834 C CA . GLU B 1 72 ? -14.547 -9.602 -2.172 1 98.75 72 GLU B CA 1
ATOM 1835 C C . GLU B 1 72 ? -14.734 -10.992 -2.775 1 98.75 72 GLU B C 1
ATOM 1837 O O . GLU B 1 72 ? -14.906 -11.977 -2.049 1 98.75 72 GLU B O 1
ATOM 1842 N N . GLU B 1 73 ? -14.648 -11.18 -4.078 1 98.56 73 GLU B N 1
ATOM 1843 C CA . GLU B 1 73 ? -14.836 -12.477 -4.723 1 98.56 73 GLU B CA 1
ATOM 1844 C C . GLU B 1 73 ? -13.586 -12.906 -5.484 1 98.56 73 GLU B C 1
ATOM 1846 O O . GLU B 1 73 ? -13.664 -13.727 -6.402 1 98.56 73 GLU B O 1
ATOM 1851 N N . CYS B 1 74 ? -12.5 -12.359 -5.086 1 98.94 74 CYS B N 1
ATOM 1852 C CA . CYS B 1 74 ? -11.266 -12.609 -5.82 1 98.94 74 CYS B CA 1
ATOM 1853 C C . CYS B 1 74 ? -10.297 -13.438 -4.984 1 98.94 74 CYS B C 1
ATOM 1855 O O . CYS B 1 74 ? -10.43 -13.508 -3.762 1 98.94 74 CYS B O 1
ATOM 1857 N N . THR B 1 75 ? -9.398 -14.109 -5.621 1 99 75 THR B N 1
ATOM 1858 C CA . THR B 1 75 ? -8.227 -14.75 -5.035 1 99 75 THR B CA 1
ATOM 1859 C C . THR B 1 75 ? -6.945 -14.148 -5.594 1 99 75 THR B C 1
ATOM 1861 O O . THR B 1 75 ? -6.824 -13.938 -6.801 1 99 75 THR B O 1
ATOM 1864 N N . LEU B 1 76 ? -6.039 -13.852 -4.715 1 99 76 LEU B N 1
ATOM 1865 C CA . LEU B 1 76 ? -4.754 -13.281 -5.109 1 99 76 LEU B CA 1
ATOM 1866 C C . LEU B 1 76 ? -3.646 -14.328 -5.02 1 99 76 LEU B C 1
ATOM 1868 O O . LEU B 1 76 ? -3.504 -15 -3.996 1 99 76 LEU B O 1
ATOM 1872 N N . TYR B 1 77 ? -2.918 -14.508 -6.098 1 99 77 TYR B N 1
ATOM 1873 C CA . TYR B 1 77 ? -1.744 -15.367 -6.16 1 99 77 TYR B CA 1
ATOM 1874 C C . TYR B 1 77 ? -0.47 -14.547 -6.309 1 99 77 TYR B C 1
ATOM 1876 O O . TYR B 1 77 ? -0.368 -13.711 -7.211 1 99 77 TYR B O 1
ATOM 1884 N N . VAL B 1 78 ? 0.511 -14.812 -5.457 1 99 78 VAL B N 1
ATOM 1885 C CA . VAL B 1 78 ? 1.755 -14.047 -5.52 1 99 78 VAL B CA 1
ATOM 1886 C C . VAL B 1 78 ? 2.939 -14.969 -5.223 1 99 78 VAL B C 1
ATOM 1888 O O . VAL B 1 78 ? 2.84 -15.867 -4.383 1 99 78 VAL B O 1
ATOM 1891 N N . THR B 1 79 ? 4.02 -14.734 -5.887 1 98.94 79 THR B N 1
ATOM 1892 C CA . THR B 1 79 ? 5.133 -15.672 -5.879 1 98.94 79 THR B CA 1
ATOM 1893 C C . THR B 1 79 ? 5.941 -15.547 -4.59 1 98.94 79 THR B C 1
ATOM 1895 O O . THR B 1 79 ? 6.652 -16.469 -4.203 1 98.94 79 THR B O 1
ATOM 1898 N N . LEU B 1 80 ? 5.867 -14.422 -3.938 1 98.94 80 LEU B N 1
ATOM 1899 C CA . LEU B 1 80 ? 6.578 -14.141 -2.693 1 98.94 80 LEU B CA 1
ATOM 1900 C C . LEU B 1 80 ? 5.637 -13.531 -1.659 1 98.94 80 LEU B C 1
ATOM 1902 O O . LEU B 1 80 ? 4.809 -12.68 -1.994 1 98.94 80 LEU B O 1
ATOM 1906 N N . GLU B 1 81 ? 5.812 -13.898 -0.468 1 98.94 81 GLU B N 1
ATOM 1907 C CA . GLU B 1 81 ? 4.973 -13.398 0.616 1 98.94 81 GLU B CA 1
ATOM 1908 C C . GLU B 1 81 ? 4.91 -11.875 0.6 1 98.94 81 GLU B C 1
ATOM 1910 O O . GLU B 1 81 ? 5.941 -11.203 0.532 1 98.94 81 GLU B O 1
ATOM 1915 N N . PRO B 1 82 ? 3.691 -11.305 0.723 1 98.94 82 PRO B N 1
ATOM 1916 C CA . PRO B 1 82 ? 3.494 -9.852 0.681 1 98.94 82 PRO B CA 1
ATOM 1917 C C . PRO B 1 82 ? 4.203 -9.125 1.823 1 98.94 82 PRO B C 1
ATOM 1919 O O . PRO B 1 82 ? 4.246 -9.633 2.947 1 98.94 82 PRO B O 1
ATOM 1922 N N . CYS B 1 83 ? 4.73 -7.953 1.525 1 98.81 83 CYS B N 1
ATOM 1923 C CA . CYS B 1 83 ? 5.258 -7.047 2.537 1 98.81 83 CYS B CA 1
ATOM 1924 C C . CYS B 1 83 ? 4.129 -6.379 3.316 1 98.81 83 CYS B C 1
ATOM 1926 O O . CYS B 1 83 ? 2.955 -6.676 3.09 1 98.81 83 CYS B O 1
ATOM 1928 N N . GLN B 1 84 ? 4.461 -5.52 4.215 1 98.69 84 GLN B N 1
ATOM 1929 C CA . GLN B 1 84 ? 3.463 -4.828 5.027 1 98.69 84 GLN B CA 1
ATOM 1930 C C . GLN B 1 84 ? 2.523 -3.998 4.16 1 98.69 84 GLN B C 1
ATOM 1932 O O . GLN B 1 84 ? 1.31 -3.99 4.383 1 98.69 84 GLN B O 1
ATOM 1937 N N . MET B 1 85 ? 3.029 -3.264 3.145 1 98.88 85 MET B N 1
ATOM 1938 C CA . MET B 1 85 ? 2.215 -2.438 2.258 1 98.88 85 MET B CA 1
ATOM 1939 C C . MET B 1 85 ? 1.221 -3.289 1.478 1 98.88 85 MET B C 1
ATOM 1941 O O . MET B 1 85 ? 0.024 -2.996 1.462 1 98.88 85 MET B O 1
ATOM 1945 N N . CYS B 1 86 ? 1.698 -4.324 0.911 1 98.94 86 CYS B N 1
ATOM 1946 C CA . CYS B 1 86 ? 0.868 -5.148 0.041 1 98.94 86 CYS B CA 1
ATOM 1947 C C . CYS B 1 86 ? -0.14 -5.953 0.852 1 98.94 86 CYS B C 1
ATOM 1949 O O . CYS B 1 86 ? -1.272 -6.164 0.411 1 98.94 86 CYS B O 1
ATOM 1951 N N . ALA B 1 87 ? 0.319 -6.469 1.99 1 98.94 87 ALA B N 1
ATOM 1952 C CA . ALA B 1 87 ? -0.631 -7.133 2.879 1 98.94 87 ALA B CA 1
ATOM 1953 C C . ALA B 1 87 ? -1.745 -6.176 3.301 1 98.94 87 ALA B C 1
ATOM 1955 O O . ALA B 1 87 ? -2.918 -6.559 3.338 1 98.94 87 ALA B O 1
ATOM 1956 N N . GLY B 1 88 ? -1.344 -4.969 3.662 1 98.88 88 GLY B N 1
ATOM 1957 C CA . GLY B 1 88 ? -2.346 -3.957 3.961 1 98.88 88 GLY B CA 1
ATOM 1958 C C . GLY B 1 88 ? -3.285 -3.688 2.803 1 98.88 88 GLY B C 1
ATOM 1959 O O . GLY B 1 88 ? -4.488 -3.502 3 1 98.88 88 GLY B O 1
ATOM 1960 N N . ALA B 1 89 ? -2.773 -3.613 1.569 1 98.94 89 ALA B N 1
ATOM 1961 C CA . ALA B 1 89 ? -3.586 -3.395 0.375 1 98.94 89 ALA B CA 1
ATOM 1962 C C . ALA B 1 89 ? -4.609 -4.512 0.198 1 98.94 89 ALA B C 1
ATOM 1964 O O . ALA B 1 89 ? -5.742 -4.266 -0.223 1 98.94 89 ALA B O 1
ATOM 1965 N N . ILE B 1 90 ? -4.18 -5.73 0.51 1 98.94 90 ILE B N 1
ATOM 1966 C CA . ILE B 1 90 ? -5.066 -6.883 0.429 1 98.94 90 ILE B CA 1
ATOM 1967 C C . ILE B 1 90 ? -6.227 -6.715 1.41 1 98.94 90 ILE B C 1
ATOM 1969 O O . ILE B 1 90 ? -7.387 -6.91 1.048 1 98.94 90 ILE B O 1
ATOM 1973 N N . VAL B 1 91 ? -5.922 -6.316 2.635 1 98.88 91 VAL B N 1
ATOM 1974 C CA . VAL B 1 91 ? -6.949 -6.082 3.645 1 98.88 91 VAL B CA 1
ATOM 1975 C C . VAL B 1 91 ? -7.895 -4.98 3.174 1 98.88 91 VAL B C 1
ATOM 1977 O O . VAL B 1 91 ? -9.117 -5.137 3.225 1 98.88 91 VAL B O 1
ATOM 1980 N N . GLN B 1 92 ? -7.336 -3.891 2.654 1 98.75 92 GLN B N 1
ATOM 1981 C CA . GLN B 1 92 ? -8.117 -2.732 2.236 1 98.75 92 GLN B CA 1
ATOM 1982 C C . GLN B 1 92 ? -9.031 -3.078 1.063 1 98.75 92 GLN B C 1
ATOM 1984 O O . GLN B 1 92 ? -10.117 -2.514 0.929 1 98.75 92 GLN B O 1
ATOM 1989 N N . SER B 1 93 ? -8.609 -4.027 0.217 1 98.88 93 SER B N 1
ATOM 1990 C CA . SER B 1 93 ? -9.375 -4.375 -0.976 1 98.88 93 SER B CA 1
ATOM 1991 C C . SER B 1 93 ? -10.359 -5.504 -0.689 1 98.88 93 SER B C 1
ATOM 1993 O O . SER B 1 93 ? -11.141 -5.891 -1.563 1 98.88 93 SER B O 1
ATOM 1995 N N . ARG B 1 94 ? -10.258 -6.102 0.499 1 98.88 94 ARG B N 1
ATOM 1996 C CA . ARG B 1 94 ? -11.18 -7.105 1.015 1 98.88 94 ARG B CA 1
ATOM 1997 C C . ARG B 1 94 ? -11.07 -8.406 0.227 1 98.88 94 ARG B C 1
ATOM 1999 O O . ARG B 1 94 ? -12.062 -9.109 0.034 1 98.88 94 ARG B O 1
ATOM 2006 N N . ILE B 1 95 ? -9.891 -8.688 -0.326 1 98.94 95 ILE B N 1
ATOM 2007 C CA . ILE B 1 95 ? -9.641 -9.977 -0.953 1 98.94 95 ILE B CA 1
ATOM 2008 C C . ILE B 1 95 ? -9.711 -11.086 0.098 1 98.94 95 ILE B C 1
ATOM 2010 O O . ILE B 1 95 ? -9.008 -11.031 1.108 1 98.94 95 ILE B O 1
ATOM 2014 N N . PRO B 1 96 ? -10.492 -12.109 -0.106 1 98.88 96 PRO B N 1
ATOM 2015 C CA . PRO B 1 96 ? -10.727 -13.07 0.969 1 98.88 96 PRO B CA 1
ATOM 2016 C C . PRO B 1 96 ? -9.703 -14.203 0.989 1 98.88 96 PRO B C 1
ATOM 2018 O O . PRO B 1 96 ? -9.594 -14.922 1.984 1 98.88 96 PRO B O 1
ATOM 2021 N N . ARG B 1 97 ? -9.008 -14.406 -0.133 1 98.94 97 ARG B N 1
ATOM 2022 C CA . ARG B 1 97 ? -8.094 -15.531 -0.218 1 98.94 97 ARG B CA 1
ATOM 2023 C C . ARG B 1 97 ? -6.781 -15.125 -0.887 1 98.94 97 ARG B C 1
ATOM 2025 O O . ARG B 1 97 ? -6.789 -14.484 -1.938 1 98.94 97 ARG B O 1
ATOM 2032 N N . VAL B 1 98 ? -5.695 -15.547 -0.254 1 98.94 98 VAL B N 1
ATOM 2033 C CA . VAL B 1 98 ? -4.348 -15.25 -0.722 1 98.94 98 VAL B CA 1
ATOM 2034 C C . VAL B 1 98 ? -3.535 -16.547 -0.803 1 98.94 98 VAL B C 1
ATOM 2036 O O . VAL B 1 98 ? -3.527 -17.344 0.138 1 98.94 98 VAL B O 1
ATOM 2039 N N . VAL B 1 99 ? -2.904 -16.734 -1.927 1 99 99 VAL B N 1
ATOM 2040 C CA . VAL B 1 99 ? -2.041 -17.891 -2.148 1 99 99 VAL B CA 1
ATOM 2041 C C . VAL B 1 99 ? -0.613 -17.422 -2.42 1 99 99 VAL B C 1
ATOM 2043 O O . VAL B 1 99 ? -0.374 -16.641 -3.336 1 99 99 VAL B O 1
ATOM 2046 N N . VAL B 1 100 ? 0.318 -17.969 -1.663 1 98.94 100 VAL B N 1
ATOM 2047 C CA . VAL B 1 100 ? 1.695 -17.484 -1.693 1 98.94 100 VAL B CA 1
ATOM 2048 C C . VAL B 1 100 ? 2.625 -18.609 -2.15 1 98.94 100 VAL B C 1
ATOM 2050 O O . VAL B 1 100 ? 2.457 -19.766 -1.751 1 98.94 100 VAL B O 1
ATOM 2053 N N . GLY B 1 101 ? 3.537 -18.281 -3.012 1 98.88 101 GLY B N 1
ATOM 2054 C CA . GLY B 1 101 ? 4.539 -19.234 -3.441 1 98.88 101 GLY B CA 1
ATOM 2055 C C . GLY B 1 101 ? 5.59 -19.516 -2.385 1 98.88 101 GLY B C 1
ATOM 2056 O O . GLY B 1 101 ? 5.617 -20.609 -1.8 1 98.88 101 GLY B O 1
ATOM 2057 N N . CYS B 1 102 ? 6.426 -18.609 -2.059 1 98.62 102 CYS B N 1
ATOM 2058 C CA . CYS B 1 102 ? 7.438 -18.797 -1.023 1 98.62 102 CYS B CA 1
ATOM 2059 C C . CYS B 1 102 ? 7.379 -17.656 -0.006 1 98.62 102 CYS B C 1
ATOM 2061 O O . CYS B 1 102 ? 6.906 -16.562 -0.314 1 98.62 102 CYS B O 1
ATOM 2063 N N . MET B 1 103 ? 7.812 -17.938 1.17 1 98.5 103 MET B N 1
ATOM 2064 C CA . MET B 1 103 ? 7.754 -16.984 2.283 1 98.5 103 MET B CA 1
ATOM 2065 C C . MET B 1 103 ? 8.922 -16.016 2.225 1 98.5 103 MET B C 1
ATOM 2067 O O . MET B 1 103 ? 9.891 -16.234 1.491 1 98.5 103 MET B O 1
ATOM 2071 N N . ASN B 1 104 ? 8.773 -14.906 2.881 1 98.19 104 ASN B N 1
ATOM 2072 C CA . ASN B 1 104 ? 9.742 -13.812 2.914 1 98.19 104 ASN B CA 1
ATOM 2073 C C . ASN B 1 104 ? 10.148 -13.469 4.344 1 98.19 104 ASN B C 1
ATOM 2075 O O . ASN B 1 104 ? 9.594 -12.547 4.949 1 98.19 104 ASN B O 1
ATOM 2079 N N . PRO B 1 105 ? 11.141 -14.102 4.879 1 96.38 105 PRO B N 1
ATOM 2080 C CA . PRO B 1 105 ? 11.516 -13.914 6.281 1 96.38 105 PRO B CA 1
ATOM 2081 C C . PRO B 1 105 ? 12.008 -12.5 6.578 1 96.38 105 PRO B C 1
ATOM 2083 O O . PRO B 1 105 ? 11.977 -12.062 7.734 1 96.38 105 PRO B O 1
ATOM 2086 N N . LYS B 1 106 ? 12.359 -11.773 5.617 1 94.56 106 LYS B N 1
ATOM 2087 C CA . LYS B 1 106 ? 12.969 -10.461 5.812 1 94.56 106 LYS B CA 1
ATOM 2088 C C . LYS B 1 106 ? 11.914 -9.359 5.852 1 94.56 106 LYS B C 1
ATOM 2090 O O . LYS B 1 106 ? 12.117 -8.32 6.48 1 94.56 106 LYS B O 1
ATOM 2095 N N . ALA B 1 107 ? 10.75 -9.633 5.188 1 96.06 107 ALA B N 1
ATOM 2096 C CA . ALA B 1 107 ? 9.828 -8.508 5.059 1 96.06 107 ALA B CA 1
ATOM 2097 C C . ALA B 1 107 ? 8.383 -8.992 5.031 1 96.06 107 ALA B C 1
ATOM 2099 O O . ALA B 1 107 ? 7.453 -8.18 4.984 1 96.06 107 ALA B O 1
ATOM 2100 N N . GLY B 1 108 ? 8.125 -10.211 5.121 1 98.69 108 GLY B N 1
ATOM 2101 C CA . GLY B 1 108 ? 6.797 -10.773 4.938 1 98.69 108 GLY B CA 1
ATOM 2102 C C . GLY B 1 108 ? 5.836 -10.406 6.055 1 98.69 108 GLY B C 1
ATOM 2103 O O . GLY B 1 108 ? 6.176 -10.516 7.234 1 98.69 108 GLY B O 1
ATOM 2104 N N . CYS B 1 109 ? 4.637 -10.047 5.637 1 98.88 109 CYS B N 1
ATOM 2105 C CA . CYS B 1 109 ? 3.643 -9.617 6.609 1 98.88 109 CYS B CA 1
ATOM 2106 C C . CYS B 1 109 ? 2.332 -10.367 6.418 1 98.88 109 CYS B C 1
ATOM 2108 O O . CYS B 1 109 ? 1.255 -9.82 6.664 1 98.88 109 CYS B O 1
ATOM 2110 N N . THR B 1 110 ? 2.445 -11.523 5.93 1 98.62 110 THR B N 1
ATOM 2111 C CA . THR B 1 110 ? 1.322 -12.453 5.879 1 98.62 110 THR B CA 1
ATOM 2112 C C . THR B 1 110 ? 1.694 -13.789 6.516 1 98.62 110 THR B C 1
ATOM 2114 O O . THR B 1 110 ? 1.223 -14.844 6.082 1 98.62 110 THR B O 1
ATOM 2117 N N . GLY B 1 111 ? 2.6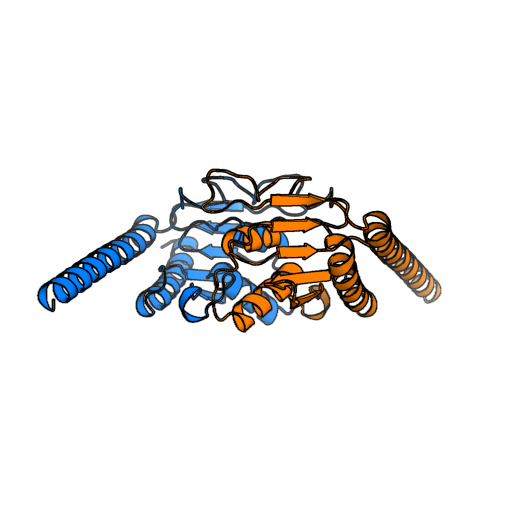09 -13.758 7.441 1 97.81 111 GLY B N 1
ATOM 2118 C CA . GLY B 1 111 ? 2.9 -15 8.148 1 97.81 111 GLY B CA 1
ATOM 2119 C C . GLY B 1 111 ? 4.34 -15.094 8.625 1 97.81 111 GLY B C 1
ATOM 2120 O O . GLY B 1 111 ? 4.664 -15.922 9.469 1 97.81 111 GLY B O 1
ATOM 2121 N N . SER B 1 112 ? 5.246 -14.312 8.133 1 98.31 112 SER B N 1
ATOM 2122 C CA . SER B 1 112 ? 6.648 -14.367 8.523 1 98.31 112 SER B CA 1
ATOM 2123 C C . SER B 1 112 ? 6.93 -13.453 9.711 1 98.31 112 SER B C 1
ATOM 2125 O O . SER B 1 112 ? 6.855 -13.875 10.867 1 98.31 112 SER B O 1
ATOM 2127 N N . ILE B 1 113 ? 7.086 -12.102 9.422 1 97.94 113 ILE B N 1
ATOM 2128 C CA . ILE B 1 113 ? 7.348 -11.148 10.492 1 97.94 113 ILE B CA 1
ATOM 2129 C C . ILE B 1 113 ? 6.066 -10.883 11.281 1 97.94 113 ILE B C 1
ATOM 2131 O O . ILE B 1 113 ? 6.086 -10.859 12.508 1 97.94 113 ILE B O 1
ATOM 2135 N N . LEU B 1 114 ? 4.992 -10.617 10.531 1 97.19 114 LEU B N 1
ATOM 2136 C CA . LEU B 1 114 ? 3.641 -10.477 11.062 1 97.19 114 LEU B CA 1
ATOM 2137 C C . LEU B 1 114 ? 2.619 -11.086 10.102 1 97.19 114 LEU B C 1
ATOM 2139 O O . LEU B 1 114 ? 2.977 -11.531 9.008 1 97.19 114 LEU B O 1
ATOM 2143 N N . ASN B 1 115 ? 1.457 -11.195 10.586 1 98.56 115 ASN B N 1
ATOM 2144 C CA . ASN B 1 115 ? 0.361 -11.617 9.719 1 98.56 115 ASN B CA 1
ATOM 2145 C C . ASN B 1 115 ? -0.795 -10.617 9.758 1 98.56 115 ASN B C 1
ATOM 2147 O O . ASN B 1 115 ? -1.724 -10.766 10.555 1 98.56 115 ASN B O 1
ATOM 2151 N N . LEU B 1 116 ? -0.814 -9.711 8.867 1 98.81 116 LEU B N 1
ATOM 2152 C CA . LEU B 1 116 ? -1.814 -8.648 8.82 1 98.81 116 LEU B CA 1
ATOM 2153 C C . LEU B 1 116 ? -3.16 -9.188 8.352 1 98.81 116 LEU B C 1
ATOM 2155 O O . LEU B 1 116 ? -4.195 -8.539 8.531 1 98.81 116 LEU B O 1
ATOM 2159 N N . LEU B 1 117 ? -3.182 -10.344 7.715 1 98.75 117 LEU B N 1
ATOM 2160 C CA . LEU B 1 117 ? -4.406 -10.898 7.141 1 98.75 117 LEU B CA 1
ATOM 2161 C C . LEU B 1 117 ? -5.305 -11.477 8.234 1 98.75 117 LEU B C 1
ATOM 2163 O O . LEU B 1 117 ? -6.473 -11.781 7.98 1 98.75 117 LEU B O 1
ATOM 2167 N N . ASP B 1 118 ? -4.746 -11.594 9.398 1 98.06 118 ASP B N 1
ATOM 2168 C CA . ASP B 1 118 ? -5.469 -12.32 10.438 1 98.06 118 ASP B CA 1
ATOM 2169 C C . ASP B 1 118 ? -5.648 -11.469 11.688 1 98.06 118 ASP B C 1
ATOM 2171 O O . ASP B 1 118 ? -5.824 -12 12.789 1 98.06 118 ASP B O 1
ATOM 2175 N N . ILE B 1 119 ? -5.523 -10.211 11.633 1 98.12 119 ILE B N 1
ATOM 2176 C CA . ILE B 1 119 ? -5.762 -9.312 12.758 1 98.12 119 ILE B CA 1
ATOM 2177 C C . ILE B 1 119 ? -7.258 -9.031 12.891 1 98.12 119 ILE B C 1
ATOM 2179 O O . ILE B 1 119 ? -7.859 -8.414 12.008 1 98.12 119 ILE B O 1
ATOM 2183 N N . GLN B 1 120 ? -7.863 -9.391 13.961 1 97.25 120 GLN B N 1
ATOM 2184 C CA . GLN B 1 120 ? -9.312 -9.375 14.148 1 97.25 120 GLN B CA 1
ATOM 2185 C C . GLN B 1 120 ? -9.836 -7.945 14.258 1 97.25 120 GLN B C 1
ATOM 2187 O O . GLN B 1 120 ? -11 -7.684 13.953 1 97.25 120 GLN B O 1
ATOM 2192 N N . ALA B 1 121 ? -8.969 -7.031 14.664 1 97.5 121 ALA B N 1
ATOM 2193 C CA . ALA B 1 121 ? -9.375 -5.641 14.828 1 97.5 121 ALA B CA 1
ATOM 2194 C C . ALA B 1 121 ? -9.625 -4.98 13.469 1 97.5 121 ALA B C 1
ATOM 2196 O O . ALA B 1 121 ? -10.266 -3.93 13.391 1 97.5 121 ALA B O 1
ATOM 2197 N N . PHE B 1 122 ? -9.062 -5.582 12.445 1 97.81 122 PHE B N 1
ATOM 2198 C CA . PHE B 1 122 ? -9.266 -5.016 11.117 1 97.81 122 PHE B CA 1
ATOM 2199 C C . PHE B 1 122 ? -10.664 -5.324 10.602 1 9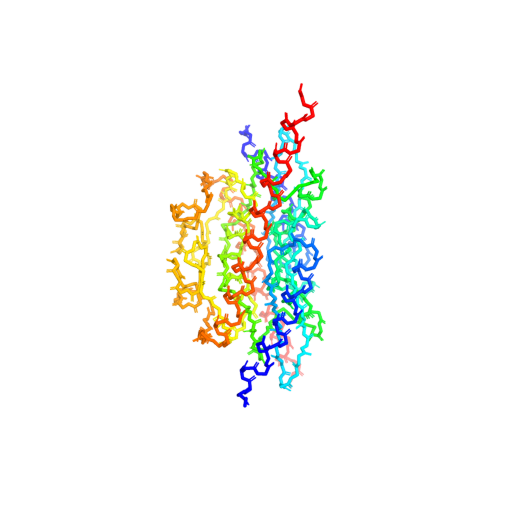7.81 122 PHE B C 1
ATOM 2201 O O . PHE B 1 122 ? -11.328 -6.23 11.102 1 97.81 122 PHE B O 1
ATOM 2208 N N . ASN B 1 123 ? -11.078 -4.543 9.656 1 94.19 123 ASN B N 1
ATOM 2209 C CA . ASN B 1 123 ? -12.414 -4.684 9.094 1 94.19 123 ASN B CA 1
ATOM 2210 C C . ASN B 1 123 ? -12.531 -5.926 8.219 1 94.19 123 ASN B C 1
ATOM 2212 O O . ASN B 1 123 ? -13.633 -6.352 7.871 1 94.19 123 ASN B O 1
ATOM 2216 N N . HIS B 1 124 ? -11.414 -6.531 7.844 1 98.25 124 HIS B N 1
ATOM 2217 C CA . HIS B 1 124 ? -11.383 -7.668 6.926 1 98.25 124 HIS B CA 1
ATOM 2218 C C . HIS B 1 124 ? -10.227 -8.609 7.25 1 98.25 124 HIS B C 1
ATOM 2220 O O . HIS B 1 124 ? -9.156 -8.164 7.664 1 98.25 124 HIS B O 1
ATOM 2226 N N . GLN B 1 125 ? -10.453 -9.891 7.086 1 98.56 125 GLN B N 1
ATOM 2227 C CA . GLN B 1 125 ? -9.438 -10.938 7.168 1 98.56 125 GLN B CA 1
ATOM 2228 C C . GLN B 1 125 ? -9.406 -11.781 5.895 1 98.56 125 GLN B C 1
ATOM 2230 O O . GLN B 1 125 ? -10.375 -11.789 5.129 1 98.56 125 GLN B O 1
ATOM 2235 N N . ALA B 1 126 ? -8.344 -12.453 5.664 1 98.88 126 ALA B N 1
ATOM 2236 C CA . ALA B 1 126 ? -8.203 -13.273 4.461 1 98.88 126 ALA B CA 1
ATOM 2237 C C . ALA B 1 126 ? -7.609 -14.633 4.797 1 98.88 126 ALA B C 1
ATOM 2239 O O . ALA B 1 126 ? -6.742 -14.75 5.664 1 98.88 126 ALA B O 1
ATOM 2240 N N . ASP B 1 127 ? -8.008 -15.656 4.062 1 98.81 127 ASP B N 1
ATOM 2241 C CA . ASP B 1 127 ? -7.41 -16.984 4.156 1 98.81 127 ASP B CA 1
ATOM 2242 C C . ASP B 1 127 ? -6.062 -17.031 3.441 1 98.81 127 ASP B C 1
ATOM 2244 O O . ASP B 1 127 ? -5.906 -16.453 2.363 1 98.81 127 ASP B O 1
ATOM 2248 N N . LEU B 1 128 ? -5.133 -17.766 4.047 1 98.88 128 LEU B N 1
ATOM 2249 C CA . LEU B 1 128 ? -3.783 -17.828 3.502 1 98.88 128 LEU B CA 1
ATOM 2250 C C . LEU B 1 128 ? -3.383 -19.266 3.197 1 98.88 128 LEU B C 1
ATOM 2252 O O . LEU B 1 128 ? -3.547 -20.141 4.039 1 98.88 128 LEU B O 1
ATOM 2256 N N . THR B 1 129 ? -3.014 -19.516 1.998 1 98.88 129 THR B N 1
ATOM 2257 C CA . THR B 1 129 ? -2.342 -20.75 1.594 1 98.88 129 THR B CA 1
ATOM 2258 C C . THR B 1 129 ? -0.901 -20.469 1.179 1 98.88 129 THR B C 1
ATOM 2260 O O . THR B 1 129 ? -0.645 -19.562 0.381 1 98.88 129 THR B O 1
ATOM 2263 N N . THR B 1 130 ? 0.077 -21.219 1.714 1 98.75 130 THR B N 1
ATOM 2264 C CA . THR B 1 130 ? 1.48 -20.969 1.415 1 98.75 130 THR B CA 1
ATOM 2265 C C . THR B 1 130 ? 2.135 -22.188 0.782 1 98.75 130 THR B C 1
ATOM 2267 O O . THR B 1 130 ? 1.59 -23.297 0.842 1 98.75 130 THR B O 1
ATOM 2270 N N . GLY B 1 131 ? 3.191 -21.953 0.07 1 98.75 131 GLY B N 1
ATOM 2271 C CA . GLY B 1 131 ? 4.059 -23.031 -0.371 1 98.75 131 GLY B CA 1
ATOM 2272 C C . GLY B 1 131 ? 3.652 -23.609 -1.711 1 98.75 131 GLY B C 1
ATOM 2273 O O . GLY B 1 131 ? 4.098 -24.703 -2.082 1 98.75 131 GLY B O 1
ATOM 2274 N N . VAL B 1 132 ? 2.717 -22.984 -2.402 1 98.88 132 VAL B N 1
ATOM 2275 C CA . VAL B 1 132 ? 2.316 -23.469 -3.723 1 98.88 132 VAL B CA 1
ATOM 2276 C C . VAL B 1 132 ? 3.432 -23.188 -4.73 1 98.88 132 VAL B C 1
ATOM 2278 O O . VAL B 1 132 ? 3.791 -22.031 -4.969 1 98.88 132 VAL B O 1
ATOM 2281 N N . LEU B 1 133 ? 4.004 -24.219 -5.352 1 98.75 133 LEU B N 1
ATOM 2282 C CA . LEU B 1 133 ? 5.16 -24.141 -6.242 1 98.75 133 LEU B CA 1
ATOM 2283 C C . LEU B 1 133 ? 6.32 -23.422 -5.559 1 98.75 133 LEU B C 1
ATOM 2285 O O . LEU B 1 133 ? 6.984 -22.578 -6.172 1 98.75 133 LEU B O 1
ATOM 2289 N N . GLU B 1 134 ? 6.5 -23.703 -4.285 1 98.81 134 GLU B N 1
ATOM 2290 C CA . GLU B 1 134 ? 7.484 -23.031 -3.439 1 98.81 134 GLU B CA 1
ATOM 2291 C C . GLU B 1 134 ? 8.891 -23.141 -4.031 1 98.81 134 GLU B C 1
ATOM 2293 O O . GLU B 1 134 ? 9.641 -22.172 -4.059 1 98.81 134 GLU B O 1
ATOM 2298 N N . GLU B 1 135 ? 9.273 -24.281 -4.492 1 98.56 135 GLU B N 1
ATOM 2299 C CA . GLU B 1 135 ? 10.609 -24.5 -5.031 1 98.56 135 GLU B CA 1
ATOM 2300 C C . GLU B 1 135 ? 10.867 -23.641 -6.258 1 98.56 135 GLU B C 1
ATOM 2302 O O . GLU B 1 135 ? 11.914 -23 -6.367 1 98.56 135 GLU B O 1
ATOM 2307 N N . GLU B 1 136 ? 9.961 -23.641 -7.219 1 98.69 136 GLU B N 1
ATOM 2308 C CA . GLU B 1 136 ? 10.094 -22.844 -8.422 1 98.69 136 GLU B CA 1
ATOM 2309 C C . GLU B 1 136 ? 10.172 -21.359 -8.086 1 98.69 136 GLU B C 1
ATOM 2311 O O . GLU B 1 136 ? 11.008 -20.625 -8.625 1 98.69 136 GLU B O 1
ATOM 2316 N N . CYS B 1 137 ? 9.289 -20.938 -7.176 1 98.75 137 CYS B N 1
ATOM 2317 C CA . CYS B 1 137 ? 9.266 -19.531 -6.777 1 98.75 137 CYS B CA 1
ATOM 2318 C C . CYS B 1 137 ? 10.562 -19.141 -6.086 1 98.75 137 CYS B C 1
ATOM 2320 O O . CYS B 1 137 ? 11.156 -18.109 -6.414 1 98.75 137 CYS B O 1
ATOM 2322 N N . SER B 1 138 ? 11.016 -19.922 -5.172 1 98.5 138 SER B N 1
ATOM 2323 C CA . SER B 1 138 ? 12.227 -19.625 -4.414 1 98.5 138 SER B CA 1
ATOM 2324 C C . SER B 1 138 ? 13.461 -19.688 -5.301 1 98.5 138 SER B C 1
ATOM 2326 O O . SER B 1 138 ? 14.391 -18.891 -5.141 1 98.5 138 SER B O 1
ATOM 2328 N N . GLN B 1 139 ? 13.492 -20.641 -6.199 1 98.5 139 GLN B N 1
ATOM 2329 C CA . GLN B 1 139 ? 14.641 -20.797 -7.082 1 98.5 139 GLN B CA 1
ATOM 2330 C C . GLN B 1 139 ? 14.805 -19.594 -7.992 1 98.5 139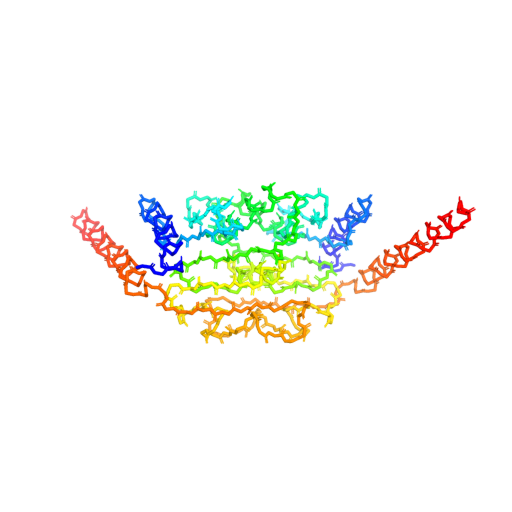 GLN B C 1
ATOM 2332 O O . GLN B 1 139 ? 15.922 -19.156 -8.266 1 98.5 139 GLN B O 1
ATOM 2337 N N . LEU B 1 140 ? 13.688 -19.141 -8.539 1 98.56 140 LEU B N 1
ATOM 2338 C CA . LEU B 1 140 ? 13.742 -17.953 -9.375 1 98.56 140 LEU B CA 1
ATOM 2339 C C . LEU B 1 140 ? 14.352 -16.781 -8.609 1 98.56 140 LEU B C 1
ATOM 2341 O O . LEU B 1 140 ? 15.188 -16.047 -9.156 1 98.56 140 LEU B O 1
ATOM 2345 N N . MET B 1 141 ? 13.961 -16.578 -7.336 1 97.94 141 MET B N 1
ATOM 2346 C CA . MET B 1 141 ? 14.484 -15.523 -6.473 1 97.94 141 MET B CA 1
ATOM 2347 C C . MET B 1 141 ? 15.977 -15.711 -6.227 1 97.94 141 MET B C 1
ATOM 2349 O O . MET B 1 141 ? 16.75 -14.766 -6.383 1 97.94 141 MET B O 1
ATOM 2353 N N . LYS B 1 142 ? 16.391 -16.875 -5.918 1 97.94 142 LYS B N 1
ATOM 2354 C CA . LYS B 1 142 ? 17.781 -17.188 -5.625 1 97.94 142 LYS B CA 1
ATOM 2355 C C . LYS B 1 142 ? 18.672 -16.938 -6.844 1 97.94 142 LYS B C 1
ATOM 2357 O O . LYS B 1 142 ? 19.766 -16.391 -6.727 1 97.94 142 LYS B O 1
ATOM 2362 N N . GLN B 1 143 ? 18.141 -17.422 -7.922 1 98.25 143 GLN B N 1
ATOM 2363 C CA . GLN B 1 143 ? 18.875 -17.219 -9.164 1 98.25 143 GLN B CA 1
ATOM 2364 C C . GLN B 1 143 ? 19.094 -15.734 -9.453 1 98.25 143 GLN B C 1
ATOM 2366 O O . GLN B 1 143 ? 20.188 -15.328 -9.844 1 98.25 143 GLN B O 1
ATOM 2371 N N . PHE B 1 144 ? 18.094 -14.984 -9.305 1 98.44 144 PHE B N 1
ATOM 2372 C CA . PHE B 1 144 ? 18.141 -13.555 -9.547 1 98.44 144 PHE B CA 1
ATOM 2373 C C . PHE B 1 144 ? 19.234 -12.898 -8.695 1 98.44 144 PHE B C 1
ATOM 2375 O O . PHE B 1 144 ? 20.078 -12.164 -9.219 1 98.44 144 PHE B O 1
ATOM 2382 N N . PHE B 1 145 ? 19.188 -13.117 -7.406 1 97.06 145 PHE B N 1
ATOM 2383 C CA . PHE B 1 145 ? 20.109 -12.445 -6.504 1 97.06 145 PHE B CA 1
ATOM 2384 C C . PHE B 1 145 ? 21.531 -12.961 -6.707 1 97.06 145 PHE B C 1
ATOM 2386 O O . PHE B 1 145 ? 22.5 -12.211 -6.559 1 97.06 145 PHE B O 1
ATOM 2393 N N . ARG B 1 146 ? 21.656 -14.25 -7.07 1 97.06 146 ARG B N 1
ATOM 2394 C CA . ARG B 1 146 ? 22.953 -14.789 -7.422 1 97.06 146 ARG B CA 1
ATOM 2395 C C . ARG B 1 146 ? 23.562 -14.047 -8.609 1 97.06 146 ARG B C 1
ATOM 2397 O O . ARG B 1 146 ? 24.719 -13.656 -8.586 1 97.06 146 ARG B O 1
ATOM 2404 N N . GLU B 1 147 ? 22.719 -13.93 -9.586 1 97.06 147 GLU B N 1
ATOM 2405 C CA . GLU B 1 147 ? 23.172 -13.25 -10.797 1 97.06 147 GLU B CA 1
ATOM 2406 C C . GLU B 1 147 ? 23.5 -11.789 -10.508 1 97.06 147 GLU B C 1
ATOM 2408 O O . GLU B 1 147 ? 24.453 -11.234 -11.086 1 97.06 147 GLU B O 1
ATOM 2413 N N . LEU B 1 148 ? 22.75 -11.133 -9.688 1 94.31 148 LEU B N 1
ATOM 2414 C CA . LEU B 1 148 ? 23.016 -9.75 -9.305 1 94.31 148 LEU B CA 1
ATOM 2415 C C . LEU B 1 148 ? 24.359 -9.617 -8.602 1 94.31 148 LEU B C 1
ATOM 2417 O O . LEU B 1 148 ? 25.109 -8.672 -8.859 1 94.31 148 LEU B O 1
ATOM 2421 N N . ARG B 1 149 ? 24.641 -10.555 -7.754 1 94.25 149 ARG B N 1
ATOM 2422 C CA . ARG B 1 149 ? 25.906 -10.562 -7.023 1 94.25 149 ARG B CA 1
ATOM 2423 C C . ARG B 1 149 ? 27.078 -10.773 -7.969 1 94.25 149 ARG B C 1
ATOM 2425 O O . ARG B 1 149 ? 28.125 -10.125 -7.836 1 94.25 149 ARG B O 1
ATOM 2432 N N . GLU B 1 150 ? 26.891 -11.641 -8.836 1 94.88 150 GLU B N 1
ATOM 2433 C CA . GLU B 1 150 ? 27.938 -11.922 -9.812 1 94.88 150 GLU B CA 1
ATOM 2434 C C . GLU B 1 150 ? 28.188 -10.711 -10.711 1 94.88 150 GLU B C 1
ATOM 2436 O O . GLU B 1 150 ? 29.344 -10.398 -11.031 1 94.88 150 GLU B O 1
ATOM 2441 N N . ALA B 1 151 ? 27.156 -10.102 -11.133 1 93.44 151 ALA B N 1
ATOM 2442 C CA . ALA B 1 151 ? 27.266 -8.922 -11.992 1 93.44 151 ALA B CA 1
ATOM 2443 C C . ALA B 1 151 ? 28 -7.797 -11.266 1 93.44 151 ALA B C 1
ATOM 2445 O O . ALA B 1 151 ? 28.812 -7.086 -11.867 1 93.44 151 ALA B O 1
ATOM 2446 N N . ARG B 1 152 ? 27.734 -7.621 -10.008 1 91.31 152 ARG B N 1
ATOM 2447 C CA . ARG B 1 152 ? 28.375 -6.586 -9.203 1 91.31 152 ARG B CA 1
ATOM 2448 C C . ARG B 1 152 ? 29.875 -6.867 -9.047 1 91.31 152 ARG B C 1
ATOM 2450 O O . ARG B 1 152 ? 30.688 -5.945 -9.062 1 91.31 152 ARG B O 1
ATOM 2457 N N . LYS B 1 153 ? 30.172 -8.148 -8.953 1 92.94 153 LYS B N 1
ATOM 2458 C CA . LYS B 1 153 ? 31.578 -8.562 -8.836 1 92.94 153 LYS B CA 1
ATOM 2459 C C . LYS B 1 153 ? 32.344 -8.273 -10.117 1 92.94 153 LYS B C 1
ATOM 2461 O O . LYS B 1 153 ? 33.469 -7.805 -10.078 1 92.94 153 LYS B O 1
ATOM 2466 N N . MET B 1 154 ? 31.734 -8.594 -11.078 1 92.69 154 MET B N 1
ATOM 2467 C CA . MET B 1 154 ? 32.375 -8.391 -12.367 1 92.69 154 MET B CA 1
ATOM 2468 C C . MET B 1 154 ? 32.594 -6.906 -12.648 1 92.69 154 MET B C 1
ATOM 2470 O O . MET B 1 154 ? 33.625 -6.512 -13.188 1 92.69 154 MET B O 1
ATOM 2474 N N . LYS B 1 155 ? 31.641 -6.141 -12.367 1 90.62 155 LYS B N 1
ATOM 2475 C CA . LYS B 1 155 ? 31.75 -4.699 -12.57 1 90.62 155 LYS B CA 1
ATOM 2476 C C . LYS B 1 155 ? 32.844 -4.105 -11.703 1 90.62 155 LYS B C 1
ATOM 2478 O O . LYS B 1 155 ? 33.625 -3.242 -12.156 1 90.62 155 LYS B O 1
ATOM 2483 N N . LYS B 1 156 ? 33 -4.566 -10.484 1 90.12 156 LYS B N 1
ATOM 2484 C CA . LYS B 1 156 ? 34.062 -4.098 -9.578 1 90.12 156 LYS B CA 1
ATOM 2485 C C . LYS B 1 156 ? 35.438 -4.48 -10.086 1 90.12 156 LYS B C 1
ATOM 2487 O O . LYS B 1 156 ? 36.375 -3.686 -10 1 90.12 156 LYS B O 1
ATOM 2492 N N . LYS B 1 157 ? 35.5 -5.641 -10.562 1 91.12 157 LYS B N 1
ATOM 2493 C CA . LYS B 1 157 ? 36.75 -6.109 -11.117 1 91.12 157 LYS B CA 1
ATOM 2494 C C . LYS B 1 157 ? 37.156 -5.297 -12.344 1 91.12 157 LYS B C 1
ATOM 2496 O O . LYS B 1 157 ? 38.344 -4.934 -12.508 1 91.12 157 LYS B O 1
ATOM 2501 N N . ALA B 1 158 ? 36.25 -5.055 -13.086 1 91.19 158 ALA B N 1
ATOM 2502 C CA . ALA B 1 158 ? 36.531 -4.285 -14.297 1 91.19 158 ALA B CA 1
ATOM 2503 C C . ALA B 1 158 ? 36.938 -2.857 -13.953 1 91.19 158 ALA B C 1
ATOM 2505 O O . ALA B 1 158 ? 37.844 -2.297 -14.586 1 91.19 158 ALA B O 1
ATOM 2506 N N . GLU B 1 159 ? 36.312 -2.285 -12.984 1 89.44 159 GLU B N 1
ATOM 2507 C CA . GLU B 1 159 ? 36.656 -0.931 -12.555 1 89.44 159 GLU B CA 1
ATOM 2508 C C . GLU B 1 159 ? 38.031 -0.883 -11.906 1 89.44 159 GLU B C 1
ATOM 2510 O O . GLU B 1 159 ? 38.75 0.092 -12.07 1 89.44 159 GLU B O 1
ATOM 2515 N N . ALA B 1 160 ? 38.406 -1.928 -11.281 1 91.81 160 ALA B N 1
ATOM 2516 C CA . ALA B 1 160 ? 39.719 -2.01 -10.633 1 91.81 160 ALA B CA 1
ATOM 2517 C C . ALA B 1 160 ? 40.812 -2.174 -11.664 1 91.81 160 ALA B C 1
ATOM 2519 O O . ALA B 1 160 ? 41.938 -1.682 -11.469 1 91.81 160 ALA B O 1
ATOM 2520 N N . GLN B 1 161 ? 40.469 -2.793 -12.594 1 90.06 161 GLN B N 1
ATOM 2521 C CA . GLN B 1 161 ? 41.438 -3.041 -13.633 1 90.06 161 GLN B CA 1
ATOM 2522 C C . GLN B 1 161 ? 41.625 -1.816 -14.523 1 90.06 161 GLN B C 1
ATOM 2524 O O . GLN B 1 161 ? 42.656 -1.661 -15.18 1 90.06 161 GLN B O 1
ATOM 2529 N N . SER B 1 162 ? 40.688 -0.995 -14.586 1 86.94 162 SER B N 1
ATOM 2530 C CA . SER B 1 162 ? 40.75 0.213 -15.406 1 86.94 162 SER B CA 1
ATOM 2531 C C . SER B 1 162 ? 41.469 1.338 -14.672 1 86.94 162 SER B C 1
ATOM 2533 O O . SER B 1 162 ? 41.781 2.361 -15.266 1 86.94 162 SER B O 1
ATOM 2535 N N . LEU B 1 163 ? 41.688 1.34 -13.391 1 73.44 163 LEU B N 1
ATOM 2536 C CA . LEU B 1 163 ? 42.5 2.307 -12.648 1 73.44 163 LEU B CA 1
ATOM 2537 C C . LEU B 1 163 ? 43.969 1.896 -12.641 1 73.44 163 LEU B C 1
ATOM 2539 O O . LEU B 1 163 ? 44.844 2.752 -12.656 1 73.44 163 LEU B O 1
#

Radius of gyration: 20.91 Å; Cα contacts (8 Å, |Δi|>4): 779; chains: 2; bounding box: 87×58×35 Å

Solvent-accessible surface area (backbone atoms only — not comparable to full-atom values): 15553 Å² total; per-residue (Å²): 134,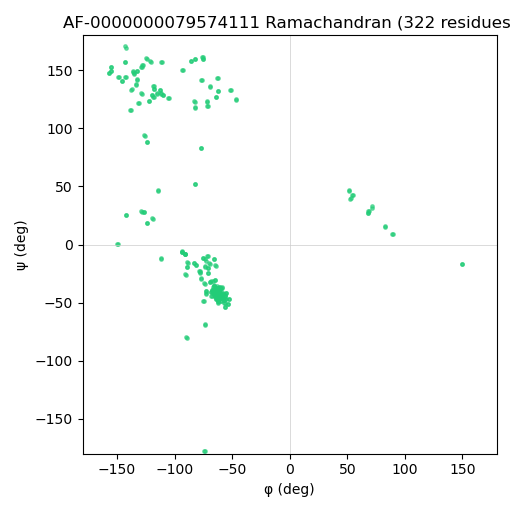52,72,67,47,54,50,39,52,54,6,44,55,30,9,49,55,9,41,74,72,73,31,73,51,28,7,12,27,30,30,43,90,90,34,78,61,20,60,17,36,22,34,33,77,83,66,22,26,58,67,36,36,13,57,47,44,12,49,54,41,35,15,60,72,71,68,29,30,68,36,65,72,30,36,39,26,27,31,46,36,39,35,43,27,46,30,22,46,39,42,63,18,37,33,39,33,38,38,24,8,23,82,28,80,66,52,7,14,66,64,57,73,39,46,58,37,70,40,80,75,44,96,36,58,38,48,81,46,74,54,51,60,23,66,63,36,45,46,54,44,51,51,51,54,51,51,50,52,51,53,53,50,52,53,52,51,50,56,59,69,72,107,132,53,72,67,48,54,49,40,52,55,6,44,56,29,8,48,55,11,41,75,71,74,31,72,52,30,6,11,27,31,32,44,90,90,33,78,61,20,60,16,36,23,35,32,76,84,66,22,26,57,68,35,36,12,58,48,45,14,49,53,43,34,13,58,71,71,67,28,30,69,36,65,72,29,36,39,26,28,31,46,37,38,33,46,25,45,30,22,44,38,41,63,18,37,34,38,34,39,37,24,8,23,83,28,79,67,54,7,14,66,64,57,73,40,44,59,36,70,40,80,74,43,95,36,57,37,49,80,46,72,54,52,60,24,66,64,37,44,47,55,45,50,50,51,54,49,51,52,52,52,51,52,49,51,52,51,51,52,55,60,69,70,106

Nearest PDB structures (foldseek):
  7cph-assembly1_A  TM=9.948E-01  e=4.484E-25  Bacillus subtilis subsp. subtilis str. 168
  2b3j-assembly2_D  TM=9.944E-01  e=1.140E-24  Staphylococcus aureus subsp. aureus Mu50
  1z3a-assembly1_B  TM=9.943E-01  e=8.940E-22  Escherichia coli
  3ocq-assembly1_A-2  TM=9.953E-01  e=1.167E-21  Salmonella enterica
  8e2p-assembly2_D  TM=9.843E-01  e=4.140E-21  Escherichia coli

Organism: NCBI:txid592978

Foldseek 3Di:
DDLLLVVLVVQQVQLVVCLVVLHQRKKKFKDAPSDTQFIFDACCPVVVHPQRHGLSRRLVRNCVSVVHLAPQRMEMEMAEADFPVSLVSCLSNQDAEYEYAEYDLVGHDCPRPHNPQPDPPGPHHHHYHYNRPNVSSVVSSVVSVVVVVVVVVVVVVVVVVVD/DDLLLVVLVVQQVQLVVCLVVLHQRKKKFKDAPSDTQFIFDACCPVVVHPQRHGLSRRLVRNCVRVVHLAPQRMEMEMAEADFPVSLVSCLSNQDAEYEYAEYDLVGHDCPRPHNPQPDPPGPHHHHYHYNRPNVSSVVSSVVSVVVVVVVVVVVVVVVVVVD

pLDDT: mean 97.71, std 2.97, range [73.31, 99.0]

InterPro domains:
  IPR002125 Cytidine and deoxycytidylate deaminase domain [PF14437] (4-149)
  IPR002125 Cytidine and deoxycytidylate deaminase domain [PS51747] (2-111)
  IPR016192 APOBEC/CMP deaminase, zinc-binding [PS00903] (53-90)
  IPR016193 Cytidine deaminase-like [SSF53927] (2-153)
  IPR028883 tRNA-specific adenosine deaminase [MF_00972] (8-149)

Sequence (326 aa):
MTTDEKYMRAALKQAEKAYNLGETPIGCVIVHEDKIIARGYNRRNTDKNPLAHAEVAAIKKASKKLGDWRLEECTLYVTLEPCQMCAGAIVQSRIPRVVVGCMNPKAGCTGSILNLLDIQAFNHQADLTTGVLEEECSQLMKQFFRELREARKMKKKAEAQSLMTTDEKYMRAALKQAEKAYNLGETPIGCVIVHEDKIIARGYNRRNTDKNPLAHAEVAAIKKASKKLGDWRLEECTLYVTLEPCQMCAGAIVQSRIPRVVVGCMNPKAGCTGSILNLLDIQAFNHQADLTTGVLEEECSQLMKQFFRELREARKMKKKAEAQSL

Secondary structure (DSSP, 8-state):
--HHHHHHHHHHHHHHHHHHTTS---EEEEEETTEEEEEEE--HHHHT-TT--HHHHHHHHHHHHHTSS--TTEEEEEEE---HHHHHHHHHHT--EEEEEE--TTT-TBTTS-BGGG-TTSS---EEE--TTHHHHHHHHHHHHHHHHHHHHHHHHHHHHH-/--HHHHHHHHHHHHHHHHHHTTS---EEEEEETTEEEEEEE--HHHHT-TT--HHHHHHHHHHHHHTSS--TTEEEEEEE---HHHHHHHHHHT--EEEEEE--TTT-TBTTS-BGGG-TTSS---EEE--TTHHHHHHHHHHHHHHHHHHHHHHHHHHHHH-